Protein AF-A0A1W9RKX1-F1 (afdb_monomer_lite)

pLDDT: mean 84.79, std 14.12, range [43.88, 98.25]

Foldseek 3Di:
DVVVVVVVVVVVVVVVVVVVVVVPDDDDDLQAAFAQEQEAEDCPQDDPVVCVLCVCVNVLVNCQRRVDDLDDDSDPYYQYKYKYWYWHFPDDPPFTKIFIWIWIDSVPDDIDTDRGAMFTDGRPDRDDDDLVDAHSPNLVVLLVVLVRQLVVLCVVHPRRSVVSNVSSVSSLVCLVVPDVPGNPDSD

Structure (mmCIF, N/CA/C/O backbone):
data_AF-A0A1W9RKX1-F1
#
_entry.id   AF-A0A1W9RKX1-F1
#
loop_
_atom_site.group_PDB
_atom_site.id
_atom_site.type_symbol
_atom_site.label_atom_id
_atom_site.label_alt_id
_atom_site.label_comp_id
_atom_site.label_asym_id
_atom_site.label_entity_id
_atom_site.label_seq_id
_atom_site.pdbx_PDB_ins_code
_atom_site.Cartn_x
_atom_site.Cartn_y
_atom_site.Cartn_z
_atom_site.occupancy
_atom_site.B_iso_or_equiv
_atom_site.auth_seq_id
_atom_site.auth_comp_id
_atom_site.auth_asym_id
_atom_site.auth_atom_id
_atom_site.pdbx_PDB_model_num
ATOM 1 N N . MET A 1 1 ? 7.284 -12.492 -79.833 1.00 57.72 1 MET A N 1
ATOM 2 C CA . MET A 1 1 ? 8.210 -12.629 -78.678 1.00 57.72 1 MET A CA 1
ATOM 3 C C . MET A 1 1 ? 8.104 -11.496 -77.641 1.00 57.72 1 MET A C 1
ATOM 5 O O . MET A 1 1 ? 8.385 -11.765 -76.482 1.00 57.72 1 MET A O 1
ATOM 9 N N . GLN A 1 2 ? 7.651 -10.278 -77.987 1.00 57.97 2 GLN A N 1
ATOM 10 C CA . GLN A 1 2 ? 7.519 -9.142 -77.043 1.00 57.97 2 GLN A CA 1
ATOM 11 C C . GLN A 1 2 ? 6.520 -9.348 -75.884 1.00 57.97 2 GLN A C 1
ATOM 13 O O . GLN A 1 2 ? 6.760 -8.865 -74.783 1.00 57.97 2 GLN A O 1
ATOM 18 N N . ASN A 1 3 ? 5.440 -10.110 -76.085 1.00 59.84 3 ASN A N 1
ATOM 19 C CA . ASN A 1 3 ? 4.378 -10.248 -75.077 1.00 59.84 3 ASN A CA 1
ATOM 20 C C . ASN A 1 3 ? 4.830 -11.023 -73.814 1.00 59.84 3 ASN A C 1
ATOM 22 O O . ASN A 1 3 ? 4.420 -10.726 -72.697 1.00 59.84 3 ASN A O 1
ATOM 26 N N . ARG A 1 4 ? 5.756 -11.985 -73.962 1.00 58.16 4 ARG A N 1
ATOM 27 C CA . ARG A 1 4 ? 6.258 -12.809 -72.845 1.00 58.16 4 ARG A CA 1
ATOM 28 C C . ARG A 1 4 ? 7.203 -12.029 -71.921 1.00 58.16 4 ARG A C 1
ATOM 30 O O . ARG A 1 4 ? 7.226 -12.291 -70.725 1.00 58.16 4 ARG A O 1
ATOM 37 N N . SER A 1 5 ? 7.953 -11.053 -72.443 1.00 59.97 5 SER A N 1
ATOM 38 C CA . SER A 1 5 ? 8.871 -10.240 -71.631 1.00 59.97 5 SER A CA 1
ATOM 39 C C . SER A 1 5 ? 8.145 -9.162 -70.816 1.00 59.97 5 SER A C 1
ATOM 41 O O . SER A 1 5 ? 8.571 -8.865 -69.701 1.00 59.97 5 SER A O 1
ATOM 43 N N . GLN A 1 6 ? 7.027 -8.625 -71.319 1.00 60.62 6 GLN A N 1
ATOM 44 C CA . GLN A 1 6 ? 6.151 -7.714 -70.568 1.00 60.62 6 GLN A CA 1
ATOM 45 C C . GLN A 1 6 ? 5.414 -8.431 -69.428 1.00 60.62 6 GLN A C 1
ATOM 47 O O . GLN A 1 6 ? 5.405 -7.931 -68.304 1.00 60.62 6 GLN A O 1
ATOM 52 N N . LEU A 1 7 ? 4.892 -9.639 -69.672 1.00 60.72 7 LEU A N 1
ATOM 53 C CA . LEU A 1 7 ? 4.255 -10.463 -68.634 1.00 60.72 7 LEU A CA 1
ATOM 54 C C . LEU A 1 7 ? 5.218 -10.810 -67.486 1.00 60.72 7 LEU A C 1
ATOM 56 O O . LEU A 1 7 ? 4.851 -10.718 -66.316 1.00 60.72 7 LEU A O 1
ATOM 60 N N . LEU A 1 8 ? 6.477 -11.130 -67.807 1.00 62.47 8 LEU A N 1
ATOM 61 C CA . LEU A 1 8 ? 7.512 -11.397 -66.802 1.00 62.47 8 LEU A CA 1
ATOM 62 C C . LEU A 1 8 ? 7.891 -10.144 -65.996 1.00 62.47 8 LEU A C 1
ATOM 64 O O . LEU A 1 8 ? 8.162 -10.253 -64.804 1.00 62.47 8 LEU A O 1
ATOM 68 N N . LYS A 1 9 ? 7.887 -8.949 -66.605 1.00 62.38 9 LYS A N 1
ATOM 69 C CA . LYS A 1 9 ? 8.113 -7.687 -65.877 1.00 62.38 9 LYS A CA 1
ATOM 70 C C . LYS A 1 9 ? 6.969 -7.386 -64.904 1.00 62.38 9 LYS A C 1
ATOM 72 O O . LYS A 1 9 ? 7.242 -7.129 -63.737 1.00 62.38 9 LYS A O 1
ATOM 77 N N . ASN A 1 10 ? 5.714 -7.511 -65.339 1.00 70.62 10 ASN A N 1
ATOM 78 C CA . ASN A 1 10 ? 4.538 -7.281 -64.488 1.00 70.62 10 ASN A CA 1
ATOM 79 C C . ASN A 1 10 ? 4.460 -8.279 -63.324 1.00 70.62 10 ASN A C 1
ATOM 81 O O . ASN A 1 10 ? 4.156 -7.890 -62.201 1.00 70.62 10 ASN A O 1
ATOM 85 N N . SER A 1 11 ? 4.831 -9.541 -63.565 1.00 68.62 11 SER A N 1
ATOM 86 C CA . SER A 1 11 ? 4.942 -10.561 -62.516 1.00 68.62 11 SER A CA 1
ATOM 87 C C . SER A 1 11 ? 6.008 -10.214 -61.468 1.00 68.62 11 SER A C 1
ATOM 89 O O . SER A 1 11 ? 5.788 -10.461 -60.285 1.00 68.62 11 SER A O 1
ATOM 91 N N . ARG A 1 12 ? 7.124 -9.579 -61.860 1.00 72.62 12 ARG A N 1
ATOM 92 C CA . ARG A 1 12 ? 8.169 -9.133 -60.920 1.00 72.62 12 ARG A CA 1
ATOM 93 C C . ARG A 1 12 ? 7.704 -7.979 -60.036 1.00 72.62 12 ARG A C 1
ATOM 95 O O . ARG A 1 12 ? 7.974 -8.022 -58.843 1.00 72.62 12 ARG A O 1
ATOM 102 N N . TYR A 1 13 ? 6.991 -6.991 -60.584 1.00 76.25 13 TYR A N 1
ATOM 103 C CA . TYR A 1 13 ? 6.417 -5.900 -59.781 1.00 76.25 13 TYR A CA 1
ATOM 104 C C . TYR A 1 13 ? 5.322 -6.406 -58.840 1.00 76.25 13 TYR A C 1
ATOM 106 O O . TYR A 1 13 ? 5.278 -5.985 -57.690 1.00 76.25 13 TYR A O 1
ATOM 114 N N . PHE A 1 14 ? 4.506 -7.361 -59.299 1.00 78.50 14 PHE A N 1
ATOM 115 C CA . PHE A 1 14 ? 3.483 -8.006 -58.478 1.00 78.50 14 PHE A CA 1
ATOM 116 C C . PHE A 1 14 ? 4.094 -8.788 -57.307 1.00 78.50 14 PHE A C 1
ATOM 118 O O . PHE A 1 14 ? 3.659 -8.640 -56.168 1.00 78.50 14 PHE A O 1
ATOM 125 N N . LEU A 1 15 ? 5.158 -9.559 -57.559 1.00 78.06 15 LEU A N 1
ATOM 126 C CA . LEU A 1 15 ? 5.915 -10.250 -56.509 1.00 78.06 15 LEU A CA 1
ATOM 127 C C . LEU A 1 15 ? 6.562 -9.263 -55.526 1.00 78.06 15 LEU A C 1
ATOM 129 O O . LEU A 1 15 ? 6.554 -9.513 -54.324 1.00 78.06 15 LEU A O 1
ATOM 133 N N . PHE A 1 16 ? 7.066 -8.123 -56.011 1.00 79.75 16 PHE A N 1
ATOM 134 C CA . PHE A 1 16 ? 7.638 -7.076 -55.160 1.00 79.75 16 PHE A CA 1
ATOM 135 C C . PHE A 1 16 ? 6.583 -6.400 -54.276 1.00 79.75 16 PHE A C 1
ATOM 137 O O . PHE A 1 16 ? 6.830 -6.190 -53.092 1.00 79.75 16 PHE A O 1
ATOM 144 N N . SER A 1 17 ? 5.392 -6.108 -54.814 1.00 79.94 17 SER A N 1
ATOM 145 C CA . SER A 1 17 ? 4.280 -5.575 -54.017 1.00 79.94 17 SER A CA 1
ATOM 146 C C . SER A 1 17 ? 3.774 -6.583 -52.987 1.00 79.94 17 SER A C 1
ATOM 148 O O . SER A 1 17 ? 3.458 -6.196 -51.867 1.00 79.94 17 SER A O 1
ATOM 150 N N . LEU A 1 18 ? 3.758 -7.877 -53.332 1.00 80.88 18 LEU A N 1
ATOM 151 C CA . LEU A 1 18 ? 3.354 -8.941 -52.413 1.00 80.88 18 LEU A CA 1
ATOM 152 C C . LEU A 1 18 ? 4.353 -9.080 -51.252 1.00 80.88 18 LEU A C 1
ATOM 154 O O . LEU A 1 18 ? 3.950 -9.234 -50.104 1.00 80.88 18 LEU A O 1
ATOM 158 N N . LEU A 1 19 ? 5.653 -8.957 -51.545 1.00 80.56 19 LEU A N 1
ATOM 159 C CA . LEU A 1 19 ? 6.726 -8.969 -50.548 1.00 80.56 19 LEU A CA 1
ATOM 160 C C . LEU A 1 19 ? 6.674 -7.734 -49.632 1.00 80.56 19 LEU A C 1
ATOM 162 O O . LEU A 1 19 ? 6.845 -7.857 -48.423 1.00 80.56 19 LEU A O 1
ATOM 166 N N . PHE A 1 20 ? 6.399 -6.553 -50.194 1.00 78.62 20 PHE A N 1
ATOM 167 C CA . PHE A 1 20 ? 6.269 -5.307 -49.433 1.00 78.62 20 PHE A CA 1
ATOM 168 C C . PHE A 1 20 ? 5.062 -5.334 -48.482 1.00 78.62 20 PHE A C 1
ATOM 170 O O . PHE A 1 20 ? 5.159 -4.891 -47.342 1.00 78.62 20 PHE A O 1
ATOM 177 N N . MET A 1 21 ? 3.947 -5.925 -48.919 1.00 76.44 21 MET A N 1
ATOM 178 C CA . MET A 1 21 ? 2.751 -6.096 -48.092 1.00 76.44 21 MET A CA 1
ATOM 179 C C . MET A 1 21 ? 2.951 -7.141 -46.980 1.00 76.44 21 MET A C 1
ATOM 181 O O . MET A 1 21 ? 2.400 -6.984 -45.896 1.00 76.44 21 MET A O 1
ATOM 185 N N . LEU A 1 22 ? 3.786 -8.164 -47.210 1.00 72.19 22 LEU A N 1
ATOM 186 C CA . LEU A 1 22 ? 4.151 -9.168 -46.201 1.00 72.19 22 LEU A CA 1
ATOM 187 C C . LEU A 1 22 ? 5.057 -8.598 -45.089 1.00 72.19 22 LEU A C 1
ATOM 189 O O . LEU A 1 22 ? 5.039 -9.102 -43.969 1.00 72.19 22 LEU A O 1
ATOM 193 N N . LEU A 1 23 ? 5.834 -7.552 -45.392 1.00 71.00 23 LEU A N 1
ATOM 194 C CA . LEU A 1 23 ? 6.730 -6.872 -44.446 1.00 71.00 23 LEU A CA 1
ATOM 195 C C . LEU A 1 23 ? 6.013 -5.840 -43.559 1.00 71.00 23 LEU A C 1
ATOM 197 O O . LEU A 1 23 ? 6.548 -5.459 -42.522 1.00 71.00 23 LEU A O 1
ATOM 201 N N . MET A 1 24 ? 4.801 -5.411 -43.924 1.00 69.62 24 MET A N 1
ATOM 202 C CA . MET A 1 24 ? 3.963 -4.521 -43.113 1.00 69.62 24 MET A CA 1
ATOM 203 C C . MET A 1 24 ? 3.007 -5.316 -42.217 1.00 69.62 24 MET A C 1
ATOM 205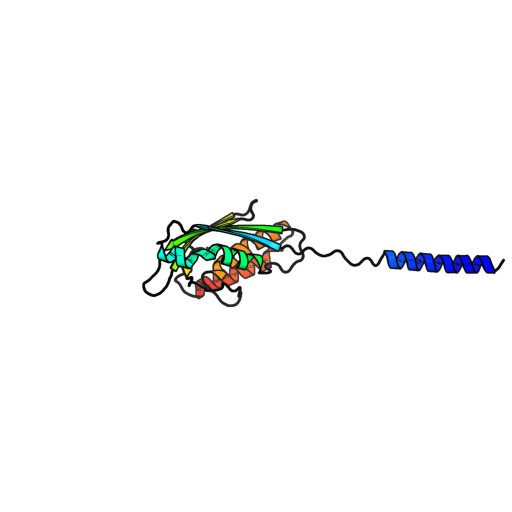 O O . MET A 1 24 ? 1.788 -5.183 -42.319 1.00 69.62 24 MET A O 1
ATOM 209 N N . GLN A 1 25 ? 3.538 -6.167 -41.337 1.00 68.06 25 GLN A N 1
ATOM 210 C CA . GLN A 1 25 ? 2.695 -6.731 -40.281 1.00 68.06 25 GLN A CA 1
ATOM 211 C C . GLN A 1 25 ? 2.468 -5.676 -39.186 1.00 68.06 25 GLN A C 1
ATOM 213 O O . GLN A 1 25 ? 3.433 -5.034 -38.766 1.00 68.06 25 GLN A O 1
ATOM 218 N N . PRO A 1 26 ? 1.222 -5.466 -38.716 1.00 64.94 26 PRO A N 1
ATOM 219 C CA . PRO A 1 26 ? 0.968 -4.607 -37.568 1.00 64.94 26 PRO A CA 1
ATOM 220 C C . PRO A 1 26 ? 1.709 -5.173 -36.352 1.00 64.94 26 PRO A C 1
ATOM 222 O O . PRO A 1 26 ? 1.600 -6.362 -36.052 1.00 64.94 26 PRO A O 1
ATOM 225 N N . GLY A 1 27 ? 2.492 -4.311 -35.700 1.00 59.06 27 GLY A N 1
ATOM 226 C CA . GLY A 1 27 ? 3.298 -4.649 -34.532 1.00 59.06 27 GLY A CA 1
ATOM 227 C C . GLY A 1 27 ? 2.476 -5.368 -33.465 1.00 59.06 27 GLY A C 1
ATOM 228 O O . GLY A 1 27 ? 1.304 -5.067 -33.234 1.00 59.06 27 GLY A O 1
ATOM 229 N N . THR A 1 28 ? 3.106 -6.365 -32.857 1.00 51.03 28 THR A N 1
ATOM 230 C CA . THR A 1 28 ? 2.580 -7.175 -31.760 1.00 51.03 28 THR A CA 1
ATOM 231 C C . THR A 1 28 ? 1.949 -6.306 -30.678 1.00 51.03 28 THR A C 1
ATOM 233 O O . THR A 1 28 ? 2.517 -5.287 -30.294 1.00 51.03 28 THR A O 1
ATOM 236 N N . ARG A 1 29 ? 0.785 -6.730 -30.169 1.00 45.88 29 ARG A N 1
ATOM 237 C CA . ARG A 1 29 ? 0.154 -6.120 -28.994 1.00 45.88 29 ARG A CA 1
ATOM 238 C C . ARG A 1 29 ? 1.138 -6.199 -27.833 1.00 45.88 29 ARG A C 1
ATOM 240 O O . ARG A 1 29 ? 1.475 -7.295 -27.391 1.00 45.88 29 ARG A O 1
ATOM 247 N N . LEU A 1 30 ? 1.609 -5.042 -27.401 1.00 43.88 30 LEU A N 1
ATOM 248 C CA . LEU A 1 30 ? 2.452 -4.882 -26.235 1.00 43.88 30 LEU A CA 1
ATOM 249 C C . LEU A 1 30 ? 1.583 -5.225 -25.022 1.00 43.88 30 LEU A C 1
ATOM 251 O O . LEU A 1 30 ? 0.571 -4.579 -24.756 1.00 43.88 30 LEU A O 1
ATOM 255 N N . VAL A 1 31 ? 1.893 -6.342 -24.370 1.00 47.94 31 VAL A N 1
ATOM 256 C CA . VAL A 1 31 ? 1.299 -6.667 -23.075 1.00 47.94 31 VAL A CA 1
ATOM 257 C C . VAL A 1 31 ? 2.030 -5.775 -22.088 1.00 47.94 31 VAL A C 1
ATOM 259 O O . VAL A 1 31 ? 3.220 -5.979 -21.879 1.00 47.94 31 VAL A O 1
ATOM 262 N N . ALA A 1 32 ? 1.354 -4.753 -21.567 1.00 50.94 32 ALA A N 1
ATOM 263 C CA . ALA A 1 32 ? 1.887 -3.946 -20.479 1.00 50.94 32 ALA A CA 1
ATOM 264 C C . ALA A 1 32 ? 2.017 -4.808 -19.215 1.00 50.94 32 ALA A C 1
ATOM 266 O O . ALA A 1 32 ? 1.167 -5.669 -18.972 1.00 50.94 32 ALA A O 1
ATOM 267 N N . GLN A 1 33 ? 3.061 -4.574 -18.418 1.00 60.72 33 GLN A N 1
ATOM 268 C CA . GLN A 1 33 ? 3.245 -5.264 -17.147 1.00 60.72 33 GLN A CA 1
ATOM 269 C C . GLN A 1 33 ? 2.210 -4.741 -16.162 1.00 60.72 33 GLN A C 1
ATOM 271 O O . GLN A 1 33 ? 2.264 -3.591 -15.730 1.00 60.72 33 GLN A O 1
ATOM 276 N N . VAL A 1 34 ? 1.239 -5.587 -15.840 1.00 75.25 34 VAL A N 1
ATOM 277 C CA . VAL A 1 34 ? 0.170 -5.244 -14.906 1.00 75.25 34 VAL A CA 1
ATOM 278 C C . VAL A 1 34 ? 0.604 -5.706 -13.522 1.00 75.25 34 VAL A C 1
ATOM 280 O O . VAL A 1 34 ? 0.903 -6.887 -13.320 1.00 75.25 34 VAL A O 1
ATOM 283 N N . VAL A 1 35 ? 0.661 -4.770 -12.572 1.00 88.19 35 VAL A N 1
ATOM 284 C CA . VAL A 1 35 ? 0.743 -5.119 -11.151 1.00 88.19 35 VAL A CA 1
ATOM 285 C C . VAL A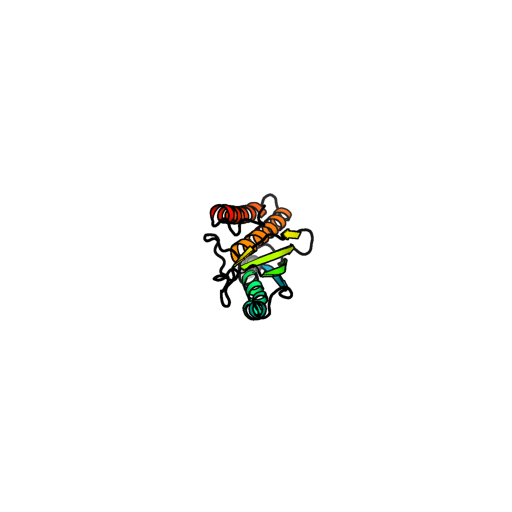 1 35 ? -0.519 -5.889 -10.813 1.00 88.19 35 VAL A C 1
ATOM 287 O O . VAL A 1 35 ? -1.626 -5.386 -11.000 1.00 88.19 35 VAL A O 1
ATOM 290 N N . ARG A 1 36 ? -0.343 -7.115 -10.332 1.00 92.44 36 ARG A N 1
ATOM 291 C CA . ARG A 1 36 ? -1.448 -7.977 -9.939 1.00 92.44 36 ARG A CA 1
ATOM 292 C C . ARG A 1 36 ? -1.404 -8.172 -8.440 1.00 92.44 36 ARG A C 1
ATOM 294 O O . ARG A 1 36 ? -0.632 -8.987 -7.933 1.00 92.44 36 ARG A O 1
ATOM 301 N N . ALA A 1 37 ? -2.217 -7.389 -7.747 1.00 95.88 37 ALA A N 1
ATOM 302 C CA . ALA A 1 37 ? -2.255 -7.390 -6.301 1.00 95.88 37 ALA A CA 1
ATOM 303 C C . ALA A 1 37 ? -3.241 -8.428 -5.753 1.00 95.88 37 ALA A C 1
ATOM 305 O O . ALA A 1 37 ? -4.374 -8.517 -6.229 1.00 95.88 37 ALA A O 1
ATOM 306 N N . ASP A 1 38 ? -2.810 -9.159 -4.727 1.00 97.62 38 ASP A N 1
ATOM 307 C CA . ASP A 1 38 ? -3.655 -9.948 -3.829 1.00 97.62 38 ASP A CA 1
ATOM 308 C C . ASP A 1 38 ? -3.537 -9.364 -2.418 1.00 97.62 38 ASP A C 1
ATOM 310 O O . ASP A 1 38 ? -2.502 -9.499 -1.756 1.00 97.62 38 ASP A O 1
ATOM 314 N N . VAL A 1 39 ? -4.583 -8.664 -1.976 1.00 98.06 39 VAL A N 1
ATOM 315 C CA . VAL A 1 39 ? -4.636 -8.058 -0.641 1.00 98.06 39 VAL A CA 1
ATOM 316 C C . VAL A 1 39 ? -5.458 -8.931 0.293 1.00 98.06 39 VAL A C 1
ATOM 318 O O . VAL A 1 39 ? -6.623 -9.227 0.018 1.00 98.06 39 VAL A O 1
ATOM 321 N N . GLN A 1 40 ? -4.872 -9.271 1.437 1.00 98.25 40 GLN A N 1
ATOM 322 C CA . GLN A 1 40 ? -5.497 -10.037 2.508 1.00 98.25 40 GLN A CA 1
ATOM 323 C C . GLN A 1 40 ? -5.508 -9.206 3.789 1.00 98.25 40 GLN A C 1
ATOM 325 O O . GLN A 1 40 ? -4.456 -8.785 4.276 1.00 98.25 40 GLN A O 1
ATOM 330 N N . VAL A 1 41 ? -6.697 -8.974 4.348 1.00 97.69 41 VAL A N 1
ATOM 331 C CA . VAL A 1 41 ? -6.865 -8.149 5.549 1.00 97.69 41 VAL A CA 1
ATOM 332 C C . VAL A 1 41 ? -7.421 -8.988 6.691 1.00 97.69 41 VAL A C 1
ATOM 334 O O . VAL A 1 41 ? -8.497 -9.572 6.597 1.00 97.69 41 VAL A O 1
ATOM 337 N N . GLN A 1 42 ? -6.694 -9.012 7.802 1.00 97.56 42 GLN A N 1
ATOM 338 C CA . GLN A 1 42 ? -7.075 -9.693 9.032 1.00 97.56 42 GLN A CA 1
ATOM 339 C C . GLN A 1 42 ? -7.649 -8.682 10.026 1.00 97.56 42 GLN A C 1
ATOM 341 O O . GLN A 1 42 ? -6.942 -7.810 10.540 1.00 97.56 42 GLN A O 1
ATOM 346 N N . LEU A 1 43 ? -8.946 -8.827 10.300 1.00 96.62 43 LEU A N 1
ATOM 347 C CA . LEU A 1 43 ? -9.719 -7.940 11.175 1.00 96.62 43 LEU A CA 1
ATOM 348 C C . LEU A 1 43 ? -10.017 -8.561 12.550 1.00 96.62 43 LEU A C 1
ATOM 350 O O . LEU A 1 43 ? -10.714 -7.948 13.353 1.00 96.62 43 LEU A O 1
ATOM 354 N N . ASP A 1 44 ? -9.516 -9.765 12.837 1.00 94.56 44 ASP A N 1
ATOM 355 C CA . ASP A 1 44 ? -9.893 -10.551 14.026 1.00 94.56 44 ASP A CA 1
ATOM 356 C C . ASP A 1 44 ? -9.554 -9.870 15.358 1.00 94.56 44 ASP A C 1
ATOM 358 O O . ASP A 1 44 ? -10.208 -10.120 16.368 1.00 94.56 44 ASP A O 1
ATOM 362 N N . ALA A 1 45 ? -8.550 -8.991 15.365 1.00 93.31 45 ALA A N 1
ATOM 363 C CA . ALA A 1 45 ? -8.150 -8.230 16.544 1.00 93.31 45 ALA A CA 1
ATOM 364 C C . ALA A 1 45 ? -9.002 -6.965 16.785 1.00 93.31 45 ALA A C 1
ATOM 366 O O . ALA A 1 45 ? -8.757 -6.247 17.755 1.00 93.31 45 ALA A O 1
ATOM 367 N N . LEU A 1 46 ? -9.977 -6.669 15.917 1.00 96.38 46 LEU A N 1
ATOM 368 C CA . LEU A 1 46 ? -10.828 -5.486 16.025 1.00 96.38 46 LEU A CA 1
ATOM 369 C C . LEU A 1 46 ? -12.154 -5.781 16.754 1.00 96.38 46 LEU A C 1
ATOM 371 O O . LEU A 1 46 ? -12.715 -6.868 16.594 1.00 96.38 46 LEU A O 1
ATOM 375 N N . PRO A 1 47 ? -12.722 -4.797 17.480 1.00 96.00 47 PRO A N 1
ATOM 376 C CA . PRO A 1 47 ? -14.087 -4.881 17.999 1.00 96.00 47 PRO A CA 1
ATOM 377 C C . PRO A 1 47 ? -15.130 -5.066 16.886 1.00 96.00 47 PRO A C 1
ATOM 379 O O . PRO A 1 47 ? -14.953 -4.562 15.776 1.00 96.00 47 PRO A O 1
ATOM 382 N N . ASP A 1 48 ? -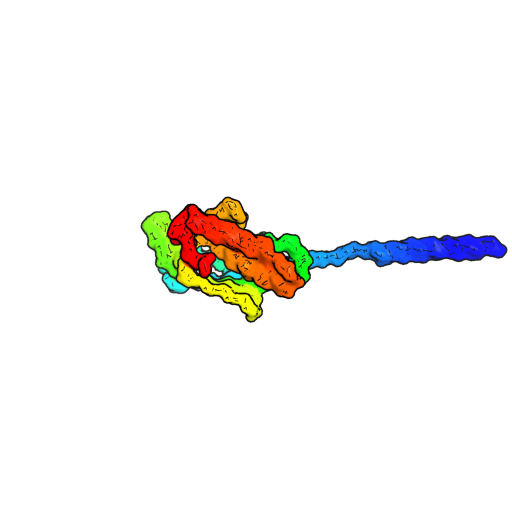16.258 -5.712 17.198 1.00 96.12 48 ASP A N 1
ATOM 383 C CA . ASP A 1 48 ? -17.341 -6.025 16.243 1.00 96.12 48 ASP A CA 1
ATOM 384 C C . ASP A 1 48 ? -17.811 -4.812 15.433 1.00 96.12 48 ASP A C 1
ATOM 386 O O . ASP A 1 48 ? -17.920 -4.891 14.211 1.00 96.12 48 ASP A O 1
ATOM 390 N N . GLU A 1 49 ? -17.998 -3.669 16.098 1.00 94.69 49 GLU A N 1
ATOM 391 C CA . GLU A 1 49 ? -18.395 -2.412 15.451 1.00 94.69 49 GLU A CA 1
ATOM 392 C C . GLU A 1 49 ? -17.403 -1.990 14.350 1.00 94.69 49 GLU A C 1
ATOM 394 O O . GLU A 1 49 ? -17.803 -1.585 13.257 1.00 94.69 49 GLU A O 1
ATOM 399 N N . LYS A 1 50 ? -16.093 -2.104 14.611 1.00 94.94 50 LYS A N 1
ATOM 400 C CA . LYS A 1 50 ? -15.048 -1.748 13.640 1.00 94.94 50 LYS A CA 1
ATOM 401 C C . LYS A 1 50 ? -14.982 -2.766 12.502 1.00 94.94 50 LYS A C 1
ATOM 403 O O . LYS A 1 50 ? -14.827 -2.376 11.347 1.00 94.94 50 LYS A O 1
ATOM 408 N N . ARG A 1 51 ? -15.154 -4.059 12.803 1.00 95.56 51 ARG A N 1
ATOM 409 C CA . ARG A 1 51 ? -15.212 -5.118 11.779 1.00 95.56 51 ARG A CA 1
ATOM 410 C C . ARG A 1 51 ? -16.365 -4.887 10.805 1.00 95.56 51 ARG A C 1
ATOM 412 O O . ARG A 1 51 ? -16.165 -4.991 9.600 1.00 95.56 51 ARG A O 1
ATOM 419 N N . GLU A 1 52 ? -17.535 -4.489 11.301 1.00 94.12 52 GLU A N 1
ATOM 420 C CA . GLU A 1 52 ? -18.686 -4.154 10.455 1.00 94.12 52 GLU A CA 1
ATOM 421 C C . GLU A 1 52 ? -18.410 -2.940 9.550 1.00 94.12 52 GLU A C 1
ATOM 423 O O . GLU A 1 52 ? -18.814 -2.906 8.382 1.00 94.12 52 GLU A O 1
ATOM 428 N N . LYS A 1 53 ? -17.685 -1.934 10.054 1.00 93.62 53 LYS A N 1
ATOM 429 C CA . LYS A 1 53 ? -17.254 -0.781 9.246 1.00 93.62 53 LYS A CA 1
ATOM 430 C C . LYS A 1 53 ? -16.277 -1.173 8.132 1.00 93.62 53 LYS A C 1
ATOM 432 O O . LYS A 1 53 ? -16.344 -0.589 7.054 1.00 93.62 53 LYS A O 1
ATOM 437 N N . LEU A 1 54 ? -15.430 -2.174 8.372 1.00 95.12 54 LEU A N 1
ATOM 438 C CA . LEU A 1 54 ? -14.362 -2.625 7.471 1.00 95.12 54 LEU A CA 1
ATOM 439 C C . LEU A 1 54 ? -14.713 -3.873 6.642 1.00 95.12 54 LEU A C 1
ATOM 441 O O . LEU A 1 54 ? -13.856 -4.389 5.932 1.00 95.12 54 LEU A O 1
ATOM 445 N N . GLN A 1 55 ? -15.958 -4.353 6.673 1.00 91.81 55 GLN A N 1
ATOM 446 C CA . GLN A 1 55 ? -16.349 -5.625 6.043 1.00 91.81 55 GLN A CA 1
ATOM 447 C C . GLN A 1 55 ? -16.003 -5.743 4.542 1.00 91.81 55 GLN A C 1
ATOM 449 O O . GLN A 1 55 ? -15.735 -6.838 4.060 1.00 91.81 55 GLN A O 1
ATOM 454 N N . ASN A 1 56 ? -15.973 -4.621 3.811 1.00 94.75 56 ASN A N 1
ATOM 455 C CA . ASN A 1 56 ? -15.639 -4.576 2.380 1.00 94.75 56 ASN A CA 1
ATOM 456 C C . ASN A 1 56 ? -14.216 -4.065 2.112 1.00 94.75 56 ASN A C 1
ATOM 458 O O . ASN A 1 56 ? -13.819 -3.930 0.957 1.00 94.75 56 ASN A O 1
ATOM 462 N N . PHE A 1 57 ? -13.453 -3.753 3.158 1.00 96.06 57 PHE A N 1
ATOM 463 C CA . PHE A 1 57 ? -12.180 -3.051 3.042 1.00 96.06 57 PHE A CA 1
ATOM 464 C C . PHE A 1 57 ? -11.160 -3.835 2.212 1.00 96.06 57 PHE A C 1
ATOM 466 O O . PHE A 1 57 ? -10.517 -3.265 1.339 1.00 96.06 57 PHE A O 1
ATOM 473 N N . GLN A 1 58 ? -11.085 -5.158 2.387 1.00 97.06 58 GLN A N 1
ATOM 474 C CA . GLN A 1 58 ? -10.210 -6.001 1.569 1.00 97.06 58 GLN A CA 1
ATOM 475 C C . GLN A 1 58 ? -10.524 -5.892 0.069 1.00 97.06 58 GLN A C 1
ATOM 477 O O . GLN A 1 58 ? -9.603 -5.792 -0.741 1.00 97.06 58 GLN A O 1
ATOM 482 N N . GLN A 1 59 ? -11.805 -5.904 -0.313 1.00 96.56 59 GLN A N 1
ATOM 483 C CA . GLN A 1 59 ? -12.195 -5.765 -1.718 1.00 96.56 59 GLN A CA 1
ATOM 484 C C . GLN A 1 59 ? -11.836 -4.373 -2.243 1.00 96.56 59 GLN A C 1
ATOM 486 O O . GLN A 1 59 ? -11.253 -4.266 -3.314 1.00 96.56 59 GLN A O 1
ATOM 491 N N . ILE A 1 60 ? -12.106 -3.329 -1.453 1.00 96.50 60 ILE A N 1
ATOM 492 C CA . ILE A 1 60 ? -11.760 -1.942 -1.786 1.00 96.50 60 ILE A CA 1
ATOM 493 C C . ILE A 1 60 ? -10.257 -1.802 -2.061 1.00 96.50 60 ILE A C 1
ATOM 495 O O . ILE A 1 60 ? -9.878 -1.170 -3.043 1.00 96.50 60 ILE A O 1
ATOM 499 N N . LEU A 1 61 ? -9.399 -2.415 -1.239 1.00 96.75 61 LEU A N 1
ATOM 500 C CA . LEU A 1 61 ? -7.953 -2.381 -1.461 1.00 96.75 61 LEU A CA 1
ATOM 501 C C . LEU A 1 61 ? -7.532 -3.189 -2.693 1.00 96.75 61 LEU A C 1
ATOM 503 O O . LEU A 1 61 ? -6.710 -2.715 -3.473 1.00 96.75 61 LEU A O 1
ATOM 507 N N . ASN A 1 62 ? -8.106 -4.376 -2.914 1.00 97.06 62 ASN A N 1
ATOM 508 C CA . ASN A 1 62 ? -7.842 -5.139 -4.138 1.00 97.06 62 ASN A CA 1
ATOM 509 C C . ASN A 1 62 ? -8.221 -4.333 -5.391 1.00 97.06 62 ASN A C 1
ATOM 511 O O . ASN A 1 62 ? -7.452 -4.305 -6.352 1.00 97.06 62 ASN A O 1
ATOM 515 N N . ASP A 1 63 ? -9.360 -3.643 -5.370 1.00 95.25 63 ASP A N 1
ATOM 516 C CA . ASP A 1 63 ? -9.802 -2.783 -6.466 1.00 95.25 63 ASP A CA 1
ATOM 517 C C . ASP A 1 63 ? -8.887 -1.563 -6.630 1.00 95.25 63 ASP A C 1
ATOM 519 O O . ASP A 1 63 ? -8.562 -1.197 -7.758 1.00 95.25 63 ASP A O 1
ATOM 523 N N . TYR A 1 64 ? -8.437 -0.954 -5.530 1.00 95.69 64 TYR A N 1
ATOM 524 C CA . TYR A 1 64 ? -7.497 0.169 -5.548 1.00 95.69 64 TYR A CA 1
ATOM 525 C C . TYR A 1 64 ? -6.214 -0.178 -6.313 1.00 95.69 64 TYR A C 1
ATOM 527 O O . TYR A 1 64 ? -5.845 0.519 -7.258 1.00 95.69 64 TYR A O 1
ATOM 535 N N . PHE A 1 65 ? -5.568 -1.291 -5.955 1.00 94.94 65 PHE A N 1
ATOM 536 C CA . PHE A 1 65 ? -4.318 -1.697 -6.593 1.00 94.94 65 PHE A CA 1
ATOM 537 C C . PHE A 1 65 ? -4.504 -2.135 -8.041 1.00 94.94 65 PHE A C 1
ATOM 539 O O . PHE A 1 65 ? -3.736 -1.713 -8.904 1.00 94.94 65 PHE A O 1
ATOM 546 N N . ASN A 1 66 ? -5.497 -2.987 -8.308 1.00 93.50 66 ASN A N 1
ATOM 547 C CA . ASN A 1 66 ? -5.637 -3.640 -9.609 1.00 93.50 66 ASN A CA 1
ATOM 548 C C . ASN A 1 66 ? -6.285 -2.740 -10.678 1.00 93.50 66 ASN A C 1
ATOM 550 O O . ASN A 1 66 ? -6.173 -3.042 -11.865 1.00 93.50 66 ASN A O 1
ATOM 554 N N . ASN A 1 67 ? -6.940 -1.638 -10.290 1.00 92.31 67 ASN A N 1
ATOM 555 C CA . ASN A 1 67 ? -7.491 -0.659 -11.236 1.00 92.31 67 ASN A CA 1
ATOM 556 C C . ASN A 1 67 ? -6.541 0.512 -11.526 1.00 92.31 67 ASN A C 1
ATOM 558 O O . ASN A 1 67 ? -6.826 1.317 -12.416 1.00 92.31 67 ASN A O 1
ATOM 562 N N . PHE A 1 68 ? -5.430 0.628 -10.796 1.00 90.75 68 PHE A N 1
ATOM 563 C CA . PHE A 1 68 ? -4.444 1.677 -11.017 1.00 90.75 68 PHE A CA 1
ATOM 564 C C . PHE A 1 68 ? -3.296 1.198 -11.914 1.00 90.75 68 PHE A C 1
ATOM 566 O O . PHE A 1 68 ? -2.790 0.084 -11.784 1.00 90.75 68 PHE A O 1
ATOM 573 N N . GLN A 1 69 ? -2.857 2.063 -12.830 1.00 89.19 69 GLN A N 1
ATOM 574 C CA . GLN A 1 69 ? -1.710 1.787 -13.689 1.00 89.19 69 GLN A CA 1
ATOM 575 C C . GLN A 1 69 ? -0.419 2.270 -13.017 1.00 89.19 69 GLN A C 1
ATOM 577 O O . GLN A 1 69 ? -0.046 3.437 -13.119 1.00 89.19 69 GLN A O 1
ATOM 582 N N . TRP A 1 70 ? 0.275 1.347 -12.357 1.00 90.69 70 TRP A N 1
ATOM 583 C CA . TRP A 1 70 ? 1.484 1.640 -11.582 1.00 90.69 70 TRP A CA 1
ATOM 584 C C . TRP A 1 70 ? 2.733 1.913 -12.421 1.00 90.69 70 TRP A C 1
ATOM 586 O O . TRP A 1 70 ? 3.604 2.671 -11.998 1.00 90.69 70 TRP A O 1
ATOM 596 N N . THR A 1 71 ? 2.833 1.299 -13.598 1.00 86.19 71 THR A N 1
ATOM 597 C CA . THR A 1 71 ? 4.010 1.347 -14.470 1.00 86.19 71 THR A CA 1
ATOM 598 C C . THR A 1 71 ? 3.664 2.013 -15.803 1.00 86.19 71 THR A C 1
ATOM 600 O O . THR A 1 71 ? 2.573 1.843 -16.357 1.00 86.19 71 THR A O 1
ATOM 603 N N . LYS A 1 72 ? 4.595 2.821 -16.322 1.00 72.94 72 LYS A N 1
ATOM 604 C CA . LYS A 1 72 ? 4.442 3.486 -17.631 1.00 72.94 72 LYS A CA 1
ATOM 605 C C . LYS A 1 72 ? 4.937 2.625 -18.787 1.00 72.94 72 LYS A C 1
ATOM 607 O O . LYS A 1 72 ? 4.446 2.779 -19.902 1.00 72.94 72 LYS A O 1
ATOM 612 N N . ASP A 1 73 ? 5.911 1.761 -18.517 1.00 63.75 73 ASP A N 1
ATOM 613 C CA . ASP A 1 73 ? 6.605 1.004 -19.548 1.00 63.75 73 ASP A CA 1
ATOM 614 C C . ASP A 1 73 ? 5.863 -0.291 -19.880 1.00 63.75 73 ASP A C 1
ATOM 616 O O . ASP A 1 73 ? 5.433 -1.045 -19.005 1.00 63.75 73 ASP A O 1
ATOM 620 N N . GLU A 1 74 ? 5.745 -0.563 -21.177 1.00 54.66 74 GLU A N 1
ATOM 621 C CA . GLU A 1 74 ? 5.227 -1.816 -21.717 1.00 54.66 74 GLU A CA 1
ATOM 622 C C . GLU A 1 74 ? 6.271 -2.925 -21.561 1.00 54.66 74 GLU A C 1
ATOM 624 O O . GLU A 1 74 ? 6.906 -3.382 -22.512 1.00 54.66 74 GLU A O 1
ATOM 629 N N . PHE A 1 75 ? 6.493 -3.336 -20.324 1.00 57.56 75 PHE A N 1
ATOM 630 C CA . PHE A 1 75 ? 7.289 -4.510 -20.033 1.00 57.56 75 PHE A CA 1
ATOM 631 C C . PHE A 1 75 ? 6.443 -5.778 -20.204 1.00 57.56 75 PHE A C 1
ATOM 633 O O . PHE A 1 75 ? 5.265 -5.799 -19.869 1.00 57.56 75 PHE A O 1
ATOM 640 N N . VAL A 1 76 ? 7.046 -6.864 -20.689 1.00 57.25 76 VAL A N 1
ATOM 641 C CA . VAL A 1 76 ? 6.347 -8.144 -20.883 1.00 57.25 76 VAL A CA 1
ATOM 642 C C . VAL A 1 76 ? 6.336 -8.923 -19.562 1.00 57.25 76 VAL A C 1
ATOM 644 O O . VAL A 1 76 ? 7.395 -9.320 -19.081 1.00 57.25 76 VAL A O 1
ATOM 647 N N . GLY A 1 77 ? 5.163 -9.153 -18.962 1.00 73.50 77 GLY A N 1
ATOM 648 C CA . GLY A 1 77 ? 5.010 -9.982 -17.752 1.00 73.50 77 GLY A CA 1
ATOM 649 C C . GLY A 1 77 ? 3.863 -9.558 -16.827 1.00 73.50 77 GLY A C 1
ATOM 650 O O . GLY A 1 77 ? 3.152 -8.603 -17.114 1.00 73.50 77 GLY A O 1
ATOM 651 N N . GLU A 1 78 ? 3.692 -10.261 -15.710 1.00 83.25 78 GLU A N 1
ATOM 652 C CA . GLU A 1 78 ? 2.872 -9.823 -14.569 1.00 83.25 78 GLU A CA 1
ATOM 653 C C . GLU A 1 78 ? 3.808 -9.617 -13.372 1.00 83.25 78 GLU A C 1
ATOM 655 O O . GLU A 1 78 ? 4.693 -10.446 -13.151 1.00 83.25 78 GLU A O 1
ATOM 660 N N . LEU A 1 79 ? 3.609 -8.539 -12.604 1.00 88.75 79 LEU A N 1
ATOM 661 C CA . LEU A 1 79 ? 4.279 -8.348 -11.316 1.00 88.75 79 LEU A CA 1
ATOM 662 C C . LEU A 1 79 ? 3.301 -8.749 -10.204 1.00 88.75 79 LEU A C 1
ATOM 664 O O . LEU A 1 79 ? 2.399 -7.963 -9.892 1.00 88.75 79 LEU A O 1
ATOM 668 N N . PRO A 1 80 ? 3.415 -9.961 -9.630 1.00 92.75 80 PRO A N 1
ATOM 669 C CA . PRO A 1 80 ? 2.586 -10.341 -8.496 1.00 92.75 80 PRO A CA 1
ATOM 670 C C . PRO A 1 80 ? 2.941 -9.474 -7.287 1.00 92.75 80 PRO A C 1
ATOM 672 O O . PRO A 1 80 ? 4.113 -9.278 -6.982 1.00 92.75 80 PRO A O 1
ATOM 675 N N . LEU A 1 81 ? 1.927 -8.979 -6.582 1.00 96.12 81 LEU A N 1
ATOM 676 C CA . LEU A 1 81 ? 2.087 -8.187 -5.367 1.00 96.12 81 LEU A CA 1
ATOM 677 C C . LEU A 1 81 ? 1.168 -8.755 -4.286 1.00 96.12 81 LEU A C 1
ATOM 679 O O . LEU A 1 81 ? -0.046 -8.618 -4.353 1.00 96.12 81 LEU A O 1
ATOM 683 N N . THR A 1 82 ? 1.722 -9.430 -3.287 1.00 98.06 82 THR A N 1
ATOM 684 C CA . THR A 1 82 ? 0.936 -9.945 -2.158 1.00 98.06 82 THR A CA 1
ATOM 685 C C . THR A 1 82 ? 1.075 -9.014 -0.971 1.00 98.06 82 THR A C 1
ATOM 687 O O . THR A 1 82 ? 2.191 -8.706 -0.551 1.00 98.06 82 THR A O 1
ATOM 690 N N . ILE A 1 83 ? -0.063 -8.571 -0.436 1.00 98.25 83 ILE A N 1
ATOM 691 C CA . ILE A 1 83 ? -0.132 -7.631 0.680 1.00 98.25 83 ILE A CA 1
ATOM 692 C C . ILE A 1 83 ? -0.963 -8.258 1.789 1.00 98.25 83 ILE A C 1
ATOM 694 O O . ILE A 1 83 ? -2.154 -8.509 1.627 1.00 98.25 83 ILE A O 1
ATOM 698 N N . GLN A 1 84 ? -0.341 -8.485 2.939 1.00 98.19 84 GLN A N 1
ATOM 699 C CA . GLN A 1 84 ? -1.017 -8.972 4.136 1.00 98.19 84 GLN A CA 1
ATOM 700 C C . GLN A 1 84 ? -1.062 -7.858 5.171 1.00 98.19 84 GLN A C 1
ATOM 702 O O . GLN A 1 84 ? -0.028 -7.285 5.512 1.00 98.19 84 GLN A O 1
ATOM 707 N N . ILE A 1 85 ? -2.258 -7.566 5.676 1.00 97.81 85 ILE A N 1
ATOM 708 C CA . ILE A 1 85 ? -2.494 -6.494 6.642 1.00 97.81 85 ILE A CA 1
ATOM 709 C C . ILE A 1 85 ? -3.189 -7.081 7.862 1.00 97.81 85 ILE A C 1
ATOM 711 O O . ILE A 1 85 ? -4.313 -7.567 7.771 1.00 97.81 85 ILE A O 1
ATOM 715 N N . LEU A 1 86 ? -2.546 -6.991 9.021 1.00 97.25 86 LEU A N 1
ATOM 716 C CA . LEU A 1 86 ? -3.182 -7.211 10.316 1.00 97.25 86 LEU A CA 1
ATOM 717 C C . LEU A 1 86 ? 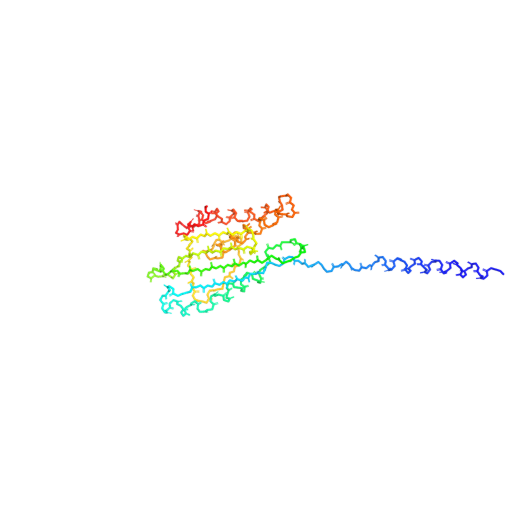-3.507 -5.855 10.941 1.00 97.25 86 LEU A C 1
ATOM 719 O O . LEU A 1 86 ? -2.622 -5.006 11.063 1.00 97.25 86 LEU A O 1
ATOM 723 N N . MET A 1 87 ? -4.755 -5.672 11.369 1.00 96.56 87 MET A N 1
ATOM 724 C CA . MET A 1 87 ? -5.235 -4.403 11.918 1.00 96.56 87 MET A CA 1
ATOM 725 C C . MET A 1 87 ? -5.485 -4.478 13.424 1.00 96.56 87 MET A C 1
ATOM 727 O O . MET A 1 87 ? -6.033 -5.454 13.930 1.00 96.56 87 MET A O 1
ATOM 731 N N . GLN A 1 88 ? -5.127 -3.410 14.133 1.00 96.50 88 GLN A N 1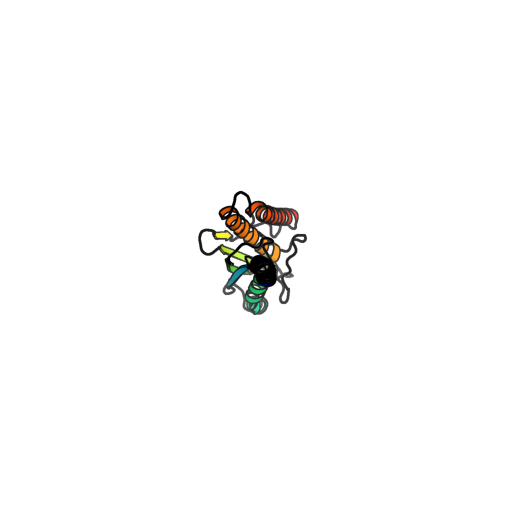
ATOM 732 C CA . GLN A 1 88 ? -5.443 -3.199 15.546 1.00 96.50 88 GLN A CA 1
ATOM 733 C C . GLN A 1 88 ? -6.116 -1.841 15.730 1.00 96.50 88 GLN A C 1
ATOM 735 O O . GLN A 1 88 ? -5.680 -0.850 15.143 1.00 96.50 88 GLN A O 1
ATOM 740 N N . ASP A 1 89 ? -7.159 -1.794 16.557 1.00 96.19 89 ASP A N 1
ATOM 741 C CA . ASP A 1 89 ? -7.874 -0.556 16.860 1.00 96.19 89 ASP A CA 1
ATOM 742 C C . ASP A 1 89 ? -7.038 0.329 17.792 1.00 96.19 89 ASP A C 1
ATOM 744 O O . ASP A 1 89 ? -6.606 -0.102 18.863 1.00 96.19 89 ASP A O 1
ATOM 748 N N . ILE A 1 90 ? -6.814 1.570 17.372 1.00 95.12 90 ILE A N 1
ATOM 749 C CA . ILE A 1 90 ? -6.192 2.634 18.171 1.00 95.12 90 ILE A CA 1
ATOM 750 C C . ILE A 1 90 ? -7.011 3.929 18.068 1.00 95.12 90 ILE A C 1
ATOM 752 O O . ILE A 1 90 ? -6.463 5.028 18.189 1.00 95.12 90 ILE A O 1
ATOM 756 N N . SER A 1 91 ? -8.313 3.795 17.793 1.00 92.88 91 SER A N 1
ATOM 757 C CA . SER A 1 91 ? -9.231 4.914 17.599 1.00 92.88 91 SER A CA 1
ATOM 758 C C . SER A 1 91 ? -9.239 5.866 18.791 1.00 92.88 91 SER A C 1
ATOM 760 O O . SER A 1 91 ? -9.109 5.470 19.952 1.00 92.88 91 SER A O 1
ATOM 762 N N . VAL A 1 92 ? -9.450 7.142 18.489 1.00 89.50 92 VAL A N 1
ATOM 763 C CA . VAL A 1 92 ? -9.690 8.199 19.477 1.00 89.50 92 VAL A CA 1
ATOM 764 C C . VAL A 1 92 ? -11.155 8.629 19.403 1.00 89.50 92 VAL A C 1
ATOM 766 O O . VAL A 1 92 ? -11.867 8.268 18.472 1.00 89.50 92 VAL A O 1
ATOM 769 N N . SER A 1 93 ? -11.641 9.409 20.372 1.00 87.19 93 SER A N 1
ATOM 770 C CA . SER A 1 93 ? -13.079 9.700 20.525 1.00 87.19 93 SER A CA 1
ATOM 771 C C . SER A 1 93 ? -13.780 10.330 19.309 1.00 87.19 93 SER A C 1
ATOM 773 O O . SER A 1 93 ? -15.006 10.353 19.280 1.00 87.19 93 SER A O 1
ATOM 775 N N . TYR A 1 94 ? -13.036 10.877 18.347 1.00 86.69 94 TYR A N 1
ATOM 776 C CA . TYR A 1 94 ? -13.564 11.569 17.168 1.00 86.69 94 TYR A CA 1
ATOM 777 C C . TYR A 1 94 ? -13.081 10.982 15.832 1.00 86.69 94 TYR A C 1
ATOM 779 O O . TYR A 1 94 ? -13.469 11.500 14.790 1.00 86.69 94 TYR A O 1
ATOM 787 N N . GLU A 1 95 ? -12.248 9.935 15.838 1.00 89.69 95 GLU A N 1
ATOM 788 C CA . GLU A 1 95 ? -11.611 9.424 14.620 1.00 89.69 95 GLU A CA 1
ATOM 789 C C . GLU A 1 95 ? -11.256 7.940 14.731 1.00 89.69 95 GLU A C 1
ATOM 791 O O . GLU A 1 95 ? -10.648 7.493 15.712 1.00 89.69 95 GLU A O 1
ATOM 796 N N . ASP A 1 96 ? -11.618 7.193 13.689 1.00 93.44 96 ASP A N 1
ATOM 797 C CA . ASP A 1 96 ? -11.302 5.777 13.559 1.00 93.44 96 ASP A CA 1
ATOM 798 C C . ASP A 1 96 ? -9.855 5.631 13.067 1.00 93.44 96 ASP A C 1
ATOM 800 O O . ASP A 1 96 ? -9.526 6.000 11.938 1.00 93.44 96 ASP A O 1
ATOM 804 N N . ARG A 1 97 ? -8.988 5.097 13.934 1.00 93.81 97 ARG A N 1
ATOM 805 C CA . ARG A 1 97 ? -7.553 4.930 13.673 1.00 93.81 97 ARG A CA 1
ATOM 806 C C . ARG A 1 97 ? -7.137 3.487 13.863 1.00 93.81 97 ARG A C 1
ATOM 808 O O . ARG A 1 97 ? -7.573 2.816 14.801 1.00 93.81 97 ARG A O 1
ATOM 815 N N . TYR A 1 98 ? -6.208 3.049 13.027 1.00 94.88 98 TYR A N 1
ATOM 816 C CA . TYR A 1 98 ? -5.738 1.677 13.005 1.00 94.88 98 TYR A CA 1
ATOM 817 C C . TYR A 1 98 ? -4.217 1.623 12.987 1.00 94.88 98 TYR A C 1
ATOM 819 O O . TYR A 1 98 ? -3.558 2.335 12.230 1.00 94.88 98 TYR A O 1
ATOM 827 N N . LYS A 1 99 ? -3.659 0.745 13.818 1.00 95.12 99 LYS A N 1
ATOM 828 C CA . LYS A 1 99 ? -2.263 0.330 13.732 1.00 95.12 99 LYS A CA 1
ATOM 829 C C . LYS A 1 99 ? -2.188 -0.903 12.845 1.00 95.12 99 LYS A C 1
ATOM 831 O O . LYS A 1 99 ? -2.989 -1.824 13.012 1.00 95.12 99 LYS A O 1
ATOM 836 N N . LEU A 1 100 ? -1.224 -0.921 11.935 1.00 95.38 100 LEU A N 1
ATOM 837 C CA . LEU A 1 100 ? -1.062 -1.983 10.955 1.00 95.38 100 LEU A CA 1
ATOM 838 C C . LEU A 1 100 ? 0.240 -2.740 11.191 1.00 95.38 100 LEU A C 1
ATOM 840 O O . LEU A 1 100 ? 1.293 -2.155 11.452 1.00 95.38 100 LEU A O 1
ATOM 844 N N . GLN A 1 101 ? 0.160 -4.056 11.042 1.00 95.50 101 GLN A N 1
ATOM 845 C CA . GLN A 1 101 ? 1.302 -4.864 10.652 1.00 95.50 101 GLN A CA 1
ATOM 846 C C . GLN A 1 101 ? 1.108 -5.255 9.191 1.00 95.50 101 GLN A C 1
ATOM 848 O O . GLN A 1 101 ? 0.159 -5.969 8.867 1.00 95.50 101 GLN A O 1
ATOM 853 N N . ILE A 1 102 ? 2.000 -4.767 8.333 1.00 96.12 102 ILE A N 1
ATOM 854 C CA . ILE A 1 102 ? 1.961 -4.970 6.891 1.00 96.12 102 ILE A CA 1
ATOM 855 C C . ILE A 1 102 ? 3.121 -5.857 6.449 1.00 96.12 102 ILE A C 1
ATOM 857 O O . ILE A 1 102 ? 4.252 -5.701 6.913 1.00 96.12 102 ILE A O 1
ATOM 861 N N . ILE A 1 103 ? 2.830 -6.797 5.556 1.00 97.19 103 ILE A N 1
ATOM 862 C CA . ILE A 1 103 ? 3.820 -7.580 4.819 1.00 97.19 103 ILE A CA 1
ATOM 863 C C . ILE A 1 103 ? 3.517 -7.392 3.338 1.00 97.19 103 ILE A C 1
ATOM 865 O O . ILE A 1 103 ? 2.392 -7.645 2.914 1.00 97.19 103 ILE A O 1
ATOM 869 N N . VAL A 1 104 ? 4.509 -6.957 2.566 1.00 97.19 104 VAL A N 1
ATOM 870 C CA . VAL A 1 104 ? 4.398 -6.765 1.114 1.00 97.19 104 VAL A CA 1
ATOM 871 C C . VAL A 1 104 ? 5.466 -7.604 0.434 1.00 97.19 104 VAL A C 1
ATOM 873 O O . VAL A 1 104 ? 6.626 -7.535 0.826 1.00 97.19 104 VAL A O 1
ATOM 876 N N . SER A 1 105 ? 5.101 -8.402 -0.566 1.00 96.06 105 SER A N 1
ATOM 877 C CA . SER A 1 105 ? 6.045 -9.271 -1.274 1.00 96.06 105 SER A CA 1
ATOM 878 C C . SER A 1 105 ? 5.720 -9.402 -2.756 1.00 96.06 105 SER A C 1
ATOM 880 O O . SER A 1 105 ? 4.555 -9.351 -3.147 1.00 96.06 105 SER A O 1
ATOM 882 N N . ASN A 1 106 ? 6.753 -9.646 -3.566 1.00 94.00 106 ASN A N 1
ATOM 883 C CA . ASN A 1 106 ? 6.609 -10.064 -4.961 1.00 94.00 106 ASN A CA 1
ATOM 884 C C . ASN A 1 106 ? 6.472 -11.594 -5.133 1.00 94.00 106 ASN A C 1
ATOM 886 O O . ASN A 1 106 ? 6.592 -12.105 -6.242 1.00 94.00 106 ASN A O 1
ATOM 890 N N . ASN A 1 107 ? 6.267 -12.351 -4.049 1.00 93.12 107 ASN A N 1
ATOM 891 C CA . ASN A 1 107 ? 6.204 -13.818 -4.040 1.00 93.12 107 ASN A CA 1
ATOM 892 C C . ASN A 1 107 ? 7.456 -14.541 -4.573 1.00 93.12 107 ASN A C 1
ATOM 894 O O . ASN A 1 107 ? 7.389 -15.741 -4.852 1.00 93.12 107 ASN A O 1
ATOM 898 N N . SER A 1 108 ? 8.600 -13.861 -4.686 1.00 90.69 108 SER A N 1
ATOM 899 C CA . SER A 1 108 ? 9.878 -14.507 -4.987 1.00 90.69 108 SER A CA 1
ATOM 900 C C . SER A 1 108 ? 10.943 -14.178 -3.952 1.00 90.69 108 SER A C 1
ATOM 902 O O . SER A 1 108 ? 11.247 -14.992 -3.086 1.00 90.69 108 SER A O 1
ATOM 904 N N . ASP A 1 109 ? 11.529 -12.999 -4.048 1.00 91.25 109 ASP A N 1
ATOM 905 C CA . ASP A 1 109 ? 12.786 -12.624 -3.398 1.00 91.25 109 ASP A CA 1
ATOM 906 C C . ASP A 1 109 ? 12.689 -11.283 -2.671 1.00 91.25 109 ASP A C 1
ATOM 908 O O . ASP A 1 109 ? 13.521 -10.997 -1.813 1.00 91.25 109 ASP A O 1
ATOM 912 N N . VAL A 1 110 ? 11.653 -10.496 -2.965 1.00 92.69 110 VAL A N 1
ATOM 913 C CA . VAL A 1 110 ? 11.383 -9.220 -2.314 1.00 92.69 110 VAL A CA 1
ATOM 914 C C . VAL A 1 110 ? 10.290 -9.411 -1.271 1.00 92.69 110 VAL A C 1
ATOM 916 O O . VAL A 1 110 ? 9.188 -9.887 -1.569 1.00 92.69 110 VAL A O 1
ATOM 919 N N . GLN A 1 111 ? 10.586 -9.014 -0.035 1.00 95.19 111 GLN A N 1
ATOM 920 C CA . GLN A 1 111 ? 9.608 -8.942 1.041 1.00 95.19 111 GLN A CA 1
ATOM 921 C C . GLN A 1 111 ? 9.942 -7.798 1.998 1.00 95.19 111 GLN A C 1
ATOM 923 O O . GLN A 1 111 ? 11.015 -7.763 2.598 1.00 95.19 111 GLN A O 1
ATOM 928 N N . TYR A 1 112 ? 8.962 -6.931 2.216 1.00 95.06 112 TYR A N 1
ATOM 929 C CA . TYR A 1 112 ? 8.989 -5.867 3.207 1.00 95.06 112 TYR A CA 1
ATOM 930 C C . TYR A 1 112 ? 8.030 -6.180 4.343 1.00 95.06 112 TYR A C 1
ATOM 932 O O . TYR A 1 112 ? 6.988 -6.812 4.159 1.00 95.06 112 TYR A O 1
ATOM 940 N N . THR A 1 113 ? 8.391 -5.768 5.553 1.00 94.38 113 THR A N 1
ATOM 941 C CA . THR A 1 113 ? 7.536 -5.920 6.727 1.00 94.38 113 THR A CA 1
ATOM 942 C C . THR A 1 113 ? 7.691 -4.716 7.630 1.00 94.38 113 THR A C 1
ATOM 944 O O . THR A 1 113 ? 8.801 -4.416 8.060 1.00 94.38 113 THR A O 1
ATOM 947 N N . ASP A 1 114 ? 6.572 -4.097 7.991 1.00 93.81 114 ASP A N 1
ATOM 948 C CA . ASP A 1 114 ? 6.536 -3.064 9.020 1.00 93.81 114 ASP A CA 1
ATOM 949 C C . ASP A 1 114 ? 5.371 -3.313 9.995 1.00 93.81 114 ASP A C 1
ATOM 951 O O . ASP A 1 114 ? 4.360 -3.928 9.657 1.00 93.81 114 ASP A O 1
ATOM 955 N N . LYS A 1 115 ? 5.551 -2.918 11.258 1.00 92.62 115 LYS A N 1
ATOM 956 C CA . LYS A 1 115 ? 4.617 -3.163 12.379 1.00 92.62 115 LYS A CA 1
ATOM 957 C C . LYS A 1 115 ? 4.184 -1.886 13.099 1.00 92.62 115 LYS A C 1
ATOM 959 O O . LYS A 1 115 ? 3.597 -1.948 14.185 1.00 92.62 115 LYS A O 1
ATOM 964 N N . ARG A 1 116 ? 4.593 -0.736 12.582 1.00 88.31 116 ARG A N 1
ATOM 965 C CA . ARG A 1 116 ? 4.454 0.585 13.193 1.00 88.31 116 ARG A CA 1
ATOM 966 C C . ARG A 1 116 ? 3.584 1.506 12.348 1.00 88.31 116 ARG A C 1
ATOM 968 O O . ARG A 1 116 ? 3.157 2.526 12.875 1.00 88.31 116 ARG A O 1
ATOM 975 N N . CYS A 1 117 ? 3.279 1.121 11.109 1.00 91.12 117 CYS A N 1
ATOM 976 C CA . CYS A 1 117 ? 2.361 1.831 10.233 1.00 91.12 117 CYS A CA 1
ATOM 977 C C . CYS A 1 117 ? 1.033 2.143 10.932 1.00 91.12 117 CYS A C 1
ATOM 979 O O . CYS A 1 117 ? 0.480 1.327 11.682 1.00 91.12 117 CYS A O 1
ATOM 981 N N . ARG A 1 118 ? 0.509 3.336 10.669 1.00 92.12 118 ARG A N 1
ATOM 982 C CA . ARG A 1 118 ? -0.769 3.808 11.200 1.00 92.12 118 ARG A CA 1
ATOM 983 C C . ARG A 1 118 ? -1.560 4.441 10.074 1.00 92.12 118 ARG A C 1
ATOM 985 O O . ARG A 1 118 ? -0.970 5.078 9.209 1.00 92.12 118 ARG A O 1
ATOM 992 N N . MET A 1 119 ? -2.873 4.302 10.136 1.00 92.06 119 MET A N 1
ATOM 993 C CA . MET A 1 119 ? -3.788 4.947 9.204 1.00 92.06 119 MET A CA 1
ATOM 994 C C . MET A 1 119 ? -5.072 5.369 9.909 1.00 92.06 119 MET A C 1
ATOM 996 O O . MET A 1 119 ? -5.446 4.798 10.938 1.00 92.06 119 MET A O 1
ATOM 1000 N N . GLU A 1 120 ? -5.757 6.335 9.325 1.00 92.00 120 GLU A N 1
ATOM 1001 C CA . GLU A 1 120 ? -7.176 6.580 9.548 1.00 92.00 120 GLU A CA 1
ATOM 1002 C C . GLU A 1 120 ? -7.972 6.027 8.365 1.00 92.00 120 GLU A C 1
ATOM 1004 O O . GLU A 1 120 ? -7.467 5.942 7.248 1.00 92.00 120 GLU A O 1
ATOM 1009 N N . TYR A 1 121 ? -9.193 5.569 8.628 1.00 92.44 121 TYR A N 1
ATOM 1010 C CA . TYR A 1 121 ? -10.093 5.126 7.566 1.00 92.44 121 TYR A CA 1
ATOM 1011 C C . TYR A 1 121 ? -11.539 5.267 8.010 1.00 92.44 121 TYR A C 1
ATOM 1013 O O . TYR A 1 121 ? -11.927 4.763 9.073 1.00 92.44 121 TYR A O 1
ATOM 1021 N N . GLN A 1 122 ? -12.354 5.904 7.173 1.00 90.81 122 GLN A N 1
ATOM 1022 C CA . GLN A 1 122 ? -13.782 6.048 7.421 1.00 90.81 122 GLN A CA 1
ATOM 1023 C C . GLN A 1 122 ? -14.606 5.107 6.539 1.00 90.81 122 GLN A C 1
ATOM 1025 O O . GLN A 1 122 ? -14.330 4.885 5.363 1.00 90.81 122 GLN A O 1
ATOM 1030 N N . LYS A 1 123 ? -15.683 4.543 7.100 1.00 89.75 123 LYS A N 1
ATOM 1031 C CA . LYS A 1 123 ? -16.579 3.654 6.346 1.00 89.75 123 LYS A CA 1
ATOM 1032 C C . LYS A 1 123 ? -17.140 4.375 5.117 1.00 89.75 123 LYS A C 1
ATOM 1034 O O . LYS A 1 123 ? -17.797 5.403 5.248 1.00 89.75 123 LYS A O 1
ATOM 1039 N N . GLY A 1 124 ? -16.973 3.758 3.949 1.00 87.19 124 GLY A N 1
ATOM 1040 C CA . GLY A 1 124 ? -17.470 4.289 2.677 1.00 87.19 124 GLY A CA 1
ATOM 1041 C C . GLY A 1 124 ? -16.497 5.240 1.983 1.00 87.19 124 GLY A C 1
ATOM 1042 O O . GLY A 1 124 ? -16.791 5.690 0.879 1.00 87.19 124 GLY A O 1
ATOM 1043 N N . GLU A 1 125 ? -15.345 5.513 2.593 1.00 90.06 125 GLU A N 1
ATOM 1044 C CA . GLU A 1 125 ? -14.241 6.189 1.934 1.00 90.06 125 GLU A CA 1
ATOM 1045 C C . GLU A 1 125 ? -13.710 5.334 0.780 1.00 90.06 125 GLU A C 1
ATOM 1047 O O . GLU A 1 125 ? -13.516 4.118 0.914 1.00 90.06 125 GLU A O 1
ATOM 1052 N N . ILE A 1 126 ? -13.510 5.987 -0.365 1.00 90.88 126 ILE A N 1
ATOM 1053 C CA . ILE A 1 126 ? -12.981 5.380 -1.583 1.00 90.88 126 ILE A CA 1
ATOM 1054 C C . ILE A 1 126 ? -11.525 5.831 -1.705 1.00 90.88 126 ILE A C 1
ATOM 1056 O O . ILE A 1 126 ? -11.298 7.012 -1.973 1.00 90.88 126 ILE A O 1
ATOM 1060 N N . PRO A 1 127 ? -10.546 4.926 -1.531 1.00 93.00 127 PRO A N 1
ATOM 1061 C CA . PRO A 1 127 ? -9.141 5.258 -1.708 1.00 93.00 127 PRO A CA 1
ATOM 1062 C C . PRO A 1 127 ? -8.890 5.748 -3.136 1.00 93.00 127 PRO A C 1
ATOM 1064 O O . PRO A 1 127 ? -9.268 5.089 -4.108 1.00 93.00 127 PRO A O 1
ATOM 1067 N N . MET A 1 128 ? -8.263 6.916 -3.268 1.00 90.44 128 MET A N 1
ATOM 1068 C CA . MET A 1 128 ? -7.926 7.514 -4.557 1.00 90.44 128 MET A CA 1
ATOM 1069 C C . MET A 1 128 ? -6.430 7.778 -4.632 1.00 90.44 128 MET A C 1
ATOM 1071 O O . MET A 1 128 ? -5.865 8.432 -3.760 1.00 90.44 128 MET A O 1
ATOM 1075 N N . HIS A 1 129 ? -5.807 7.294 -5.703 1.00 90.06 129 HIS A N 1
ATOM 1076 C CA . HIS A 1 129 ? -4.386 7.504 -5.930 1.00 90.06 129 HIS A CA 1
ATOM 1077 C C . HIS A 1 129 ? -4.119 8.976 -6.264 1.00 90.06 129 HIS A C 1
ATOM 1079 O O . HIS A 1 129 ? -4.730 9.527 -7.187 1.00 90.06 129 HIS A O 1
ATOM 1085 N N . ASN A 1 130 ? -3.206 9.616 -5.532 1.00 89.75 130 ASN A N 1
ATOM 1086 C CA . ASN A 1 130 ? -2.812 11.001 -5.776 1.00 89.75 130 ASN A CA 1
ATOM 1087 C C . ASN A 1 130 ? -1.382 11.278 -5.290 1.00 89.75 130 ASN A C 1
ATOM 1089 O O . ASN A 1 130 ? -1.160 11.594 -4.129 1.00 89.75 130 ASN A O 1
ATOM 1093 N N . GLU A 1 131 ? -0.418 11.275 -6.212 1.00 82.44 131 GLU A N 1
ATOM 1094 C CA . GLU A 1 131 ? 1.004 11.530 -5.913 1.00 82.44 131 GLU A CA 1
ATOM 1095 C C . GLU A 1 131 ? 1.276 12.936 -5.313 1.00 82.44 131 GLU A C 1
ATOM 1097 O O . GLU A 1 131 ? 2.331 13.181 -4.725 1.00 82.44 131 GLU A O 1
ATOM 1102 N N . ASN A 1 132 ? 0.343 13.887 -5.458 1.00 85.44 132 ASN A N 1
ATOM 1103 C CA . ASN A 1 132 ? 0.520 15.272 -5.003 1.00 85.44 132 ASN A CA 1
ATOM 1104 C C . ASN A 1 132 ? -0.066 15.543 -3.616 1.00 85.44 132 ASN A C 1
ATOM 1106 O O . ASN A 1 132 ? 0.110 16.640 -3.084 1.00 85.44 132 ASN A O 1
ATOM 1110 N N . THR A 1 133 ? -0.840 14.615 -3.058 1.00 86.06 133 THR A N 1
ATOM 1111 C CA . THR A 1 133 ? -1.551 14.828 -1.798 1.00 86.06 133 THR A CA 1
ATOM 1112 C C . THR A 1 133 ? -1.345 13.629 -0.902 1.00 86.06 133 THR A C 1
ATOM 1114 O O . THR A 1 133 ? -1.734 12.522 -1.247 1.00 86.06 133 THR A O 1
ATOM 1117 N N . TRP A 1 134 ? -0.744 13.883 0.255 1.00 88.75 134 TRP A N 1
ATOM 1118 C CA . TRP A 1 134 ? -0.542 12.857 1.261 1.00 88.75 134 TRP A CA 1
ATOM 1119 C C . TRP A 1 134 ? -1.877 12.424 1.875 1.00 88.75 134 TRP A C 1
ATOM 1121 O O . TRP A 1 134 ? -2.714 13.265 2.207 1.00 88.75 134 TRP A O 1
ATOM 1131 N N . ASP A 1 135 ? -2.024 11.117 2.051 1.00 90.81 135 ASP A N 1
ATOM 1132 C CA . ASP A 1 135 ? -3.149 10.441 2.693 1.00 90.81 135 ASP A CA 1
ATOM 1133 C C . ASP A 1 135 ? -2.625 9.222 3.460 1.00 90.81 135 ASP A C 1
ATOM 1135 O O . ASP A 1 135 ? -1.773 8.488 2.961 1.00 90.81 135 ASP A O 1
ATOM 1139 N N . SER A 1 136 ? -3.123 8.987 4.673 1.00 91.38 136 SER A N 1
ATOM 1140 C CA . SER A 1 136 ? -2.524 7.988 5.566 1.00 91.38 136 SER A CA 1
ATOM 1141 C C . SER A 1 136 ? -2.607 6.547 5.040 1.00 91.38 136 SER A C 1
ATOM 1143 O O . SER A 1 136 ? -1.718 5.744 5.329 1.00 91.38 136 SER A O 1
ATOM 1145 N N . LEU A 1 137 ? -3.641 6.220 4.256 1.00 92.56 137 LEU A N 1
ATOM 1146 C CA . LEU A 1 137 ? -3.857 4.888 3.701 1.00 92.56 137 LEU A CA 1
ATOM 1147 C C . LEU A 1 137 ? -3.172 4.758 2.343 1.00 92.56 137 LEU A C 1
ATOM 1149 O O . LEU A 1 137 ? -2.300 3.905 2.174 1.00 92.56 137 LEU A O 1
ATOM 1153 N N . THR A 1 138 ? -3.554 5.584 1.367 1.00 94.50 138 THR A N 1
ATOM 1154 C CA . THR A 1 138 ? -3.070 5.417 -0.010 1.00 94.50 138 THR A CA 1
ATOM 1155 C C . THR A 1 138 ? -1.588 5.706 -0.116 1.00 94.50 138 THR A C 1
ATOM 1157 O O . THR A 1 138 ? -0.882 4.929 -0.746 1.00 94.50 138 THR A O 1
ATOM 1160 N N . SER A 1 139 ? -1.067 6.715 0.590 1.00 93.50 139 SER A N 1
ATOM 1161 C CA . SER A 1 139 ? 0.374 6.989 0.564 1.00 93.50 139 SER A CA 1
ATOM 1162 C C . SER A 1 139 ? 1.180 5.809 1.113 1.00 93.50 139 SER A C 1
ATOM 1164 O O . SER A 1 139 ? 2.243 5.494 0.584 1.00 93.50 139 SER A O 1
ATOM 1166 N N . LEU A 1 140 ? 0.674 5.108 2.136 1.00 92.56 140 LEU A N 1
ATOM 1167 C CA . LEU A 1 140 ? 1.357 3.948 2.722 1.00 92.56 140 LEU A CA 1
ATOM 1168 C C . LEU A 1 140 ? 1.433 2.792 1.735 1.00 92.56 140 LEU A C 1
ATOM 1170 O O . LEU A 1 140 ? 2.490 2.195 1.527 1.00 92.56 140 LEU A O 1
ATOM 1174 N N . LEU A 1 141 ? 0.298 2.501 1.113 1.00 94.50 141 LEU A N 1
ATOM 1175 C CA . LEU A 1 141 ? 0.171 1.465 0.104 1.00 94.50 141 LEU A CA 1
ATOM 1176 C C . LEU A 1 141 ? 1.022 1.773 -1.136 1.00 94.50 141 LEU A C 1
ATOM 1178 O O . LEU A 1 141 ? 1.732 0.894 -1.632 1.00 94.50 141 LEU A O 1
ATOM 1182 N N . ASP A 1 142 ? 1.005 3.023 -1.592 1.00 95.69 142 ASP A N 1
ATOM 1183 C CA . ASP A 1 142 ? 1.773 3.498 -2.739 1.00 95.69 142 ASP A CA 1
ATOM 1184 C C . ASP A 1 142 ? 3.274 3.401 -2.485 1.00 95.69 142 ASP A C 1
ATOM 1186 O O . ASP A 1 142 ? 4.015 2.942 -3.352 1.00 95.69 142 ASP A O 1
ATOM 1190 N N . PHE A 1 143 ? 3.729 3.781 -1.289 1.00 94.50 143 PHE A N 1
ATOM 1191 C CA . PHE A 1 143 ? 5.137 3.710 -0.917 1.00 94.50 143 PHE A CA 1
ATOM 1192 C C . PHE A 1 143 ? 5.687 2.290 -1.037 1.00 94.50 143 PHE A C 1
ATOM 1194 O O . PHE A 1 143 ? 6.629 2.076 -1.799 1.00 94.50 143 PHE A O 1
ATOM 1201 N N . PHE A 1 144 ? 5.086 1.308 -0.354 1.00 95.38 144 PHE A N 1
ATOM 1202 C CA . PHE A 1 144 ? 5.574 -0.074 -0.429 1.00 95.38 144 PHE A CA 1
ATOM 1203 C C . PHE A 1 144 ? 5.500 -0.630 -1.850 1.00 95.38 144 PHE A C 1
ATOM 1205 O O . PHE A 1 144 ? 6.398 -1.351 -2.281 1.00 95.38 144 PHE A O 1
ATOM 1212 N N . THR A 1 145 ? 4.461 -0.263 -2.597 1.00 95.19 145 THR A N 1
ATOM 1213 C CA . THR A 1 145 ? 4.296 -0.705 -3.983 1.00 95.19 145 THR A CA 1
ATOM 1214 C C . THR A 1 145 ? 5.395 -0.146 -4.876 1.00 95.19 145 THR A C 1
ATOM 1216 O O . THR A 1 145 ? 6.020 -0.899 -5.618 1.00 95.19 145 THR A O 1
ATOM 1219 N N . TYR A 1 146 ? 5.709 1.146 -4.765 1.00 95.12 146 TYR A N 1
ATOM 1220 C CA . TYR A 1 146 ? 6.791 1.764 -5.526 1.00 95.12 146 TYR A CA 1
ATOM 1221 C C . TYR A 1 146 ? 8.177 1.240 -5.146 1.00 95.12 146 TYR A C 1
ATOM 1223 O O . TYR A 1 146 ? 9.024 1.117 -6.029 1.00 95.12 146 TYR A O 1
ATOM 1231 N N . ILE A 1 147 ? 8.405 0.877 -3.881 1.00 94.94 147 ILE A N 1
ATOM 1232 C CA . ILE A 1 147 ? 9.639 0.194 -3.476 1.00 94.94 147 ILE A CA 1
ATOM 1233 C C . ILE A 1 147 ? 9.760 -1.164 -4.184 1.00 94.94 147 ILE A C 1
ATOM 1235 O O . ILE A 1 147 ? 10.772 -1.417 -4.836 1.00 94.94 147 ILE A O 1
ATOM 1239 N N . VAL A 1 148 ? 8.722 -2.007 -4.128 1.00 94.56 148 VAL A N 1
ATOM 1240 C CA . VAL A 1 148 ? 8.743 -3.336 -4.769 1.00 94.56 148 VAL A CA 1
ATOM 1241 C C . VAL A 1 148 ? 8.893 -3.230 -6.286 1.00 94.56 148 VAL A C 1
ATOM 1243 O O . VAL A 1 148 ? 9.688 -3.961 -6.873 1.00 94.56 148 VAL A O 1
ATOM 1246 N N . ILE A 1 149 ? 8.175 -2.303 -6.929 1.00 92.94 149 ILE A N 1
ATOM 1247 C CA . ILE A 1 149 ? 8.312 -2.068 -8.372 1.00 92.94 149 ILE A CA 1
ATOM 1248 C C . ILE A 1 149 ? 9.730 -1.604 -8.703 1.00 92.94 149 ILE A C 1
ATOM 1250 O O . ILE A 1 149 ? 10.317 -2.103 -9.657 1.00 92.94 149 ILE A O 1
ATOM 1254 N N . GLY A 1 150 ? 10.293 -0.671 -7.932 1.00 92.56 150 GLY A N 1
ATOM 1255 C CA . GLY A 1 150 ? 11.653 -0.186 -8.152 1.00 92.56 150 GLY A CA 1
ATOM 1256 C C . GLY A 1 150 ? 12.675 -1.322 -8.144 1.00 92.56 150 GLY A C 1
ATOM 1257 O O . GLY A 1 150 ? 13.477 -1.438 -9.071 1.00 92.56 150 GLY A O 1
ATOM 1258 N N . GLU A 1 151 ? 12.601 -2.205 -7.148 1.00 91.88 151 GLU A N 1
ATOM 1259 C CA . GLU A 1 151 ? 13.505 -3.354 -7.051 1.00 91.88 151 GLU A CA 1
ATOM 1260 C C . GLU A 1 151 ? 13.313 -4.353 -8.184 1.00 91.88 151 GLU A C 1
ATOM 1262 O O . GLU A 1 151 ? 14.292 -4.864 -8.729 1.00 91.88 151 GLU A O 1
ATOM 1267 N N . GLU A 1 152 ? 12.067 -4.617 -8.569 1.00 90.12 152 GLU A N 1
ATOM 1268 C CA . GLU A 1 152 ? 11.786 -5.509 -9.684 1.00 90.12 152 GLU A CA 1
ATOM 1269 C C . GLU A 1 152 ? 12.338 -4.942 -11.000 1.00 90.12 152 GLU A C 1
ATOM 1271 O O . GLU A 1 152 ? 12.968 -5.659 -11.776 1.00 90.12 152 GLU A O 1
ATOM 1276 N N . MET A 1 153 ? 12.173 -3.641 -11.234 1.00 88.62 153 MET A N 1
ATOM 1277 C CA . MET A 1 153 ? 12.634 -2.981 -12.456 1.00 88.62 153 MET A CA 1
ATOM 1278 C C . MET A 1 153 ? 14.162 -2.977 -12.570 1.00 88.62 153 MET A C 1
ATOM 1280 O O . MET A 1 153 ? 14.692 -3.227 -13.656 1.00 88.62 153 MET A O 1
ATOM 1284 N N . ASP A 1 154 ? 14.886 -2.781 -11.466 1.00 89.81 154 ASP A N 1
ATOM 1285 C CA . ASP A 1 154 ? 16.355 -2.827 -11.456 1.00 89.81 154 ASP A CA 1
ATOM 1286 C C . ASP A 1 154 ? 16.930 -4.221 -11.785 1.00 89.81 154 ASP A C 1
ATOM 1288 O O . ASP A 1 154 ? 18.089 -4.327 -12.201 1.00 89.81 154 ASP A O 1
ATOM 1292 N N . LYS A 1 155 ? 16.130 -5.296 -11.701 1.00 86.81 155 LYS A N 1
ATOM 1293 C CA . LYS A 1 155 ? 16.532 -6.632 -12.188 1.00 86.81 155 LYS A CA 1
ATOM 1294 C C . LYS A 1 155 ? 16.595 -6.711 -13.710 1.00 86.81 155 LYS A C 1
ATOM 1296 O O . LYS A 1 155 ? 17.359 -7.512 -14.250 1.00 86.81 155 LYS A O 1
ATOM 1301 N N . PHE A 1 156 ? 15.804 -5.902 -14.412 1.00 83.25 156 PHE A N 1
ATOM 1302 C CA . PHE A 1 156 ? 15.737 -5.920 -15.873 1.00 83.25 156 PHE A CA 1
ATOM 1303 C C . PHE A 1 156 ? 16.733 -4.973 -16.543 1.00 83.25 156 PHE A C 1
ATOM 1305 O O . PHE A 1 156 ? 16.988 -5.088 -17.744 1.00 83.25 156 PHE A O 1
ATOM 1312 N N . GLY A 1 157 ? 17.323 -4.048 -15.792 1.00 81.06 157 GLY A N 1
ATOM 1313 C CA . GLY A 1 157 ? 18.308 -3.124 -16.323 1.00 81.06 157 GLY A CA 1
ATOM 1314 C C . GLY A 1 157 ? 18.809 -2.152 -15.273 1.00 81.06 157 GLY A C 1
ATOM 1315 O O . GLY A 1 157 ? 18.152 -1.881 -14.275 1.00 81.06 157 GLY A O 1
ATOM 1316 N N . HIS A 1 158 ? 19.994 -1.601 -15.517 1.00 82.75 158 HIS A N 1
ATOM 1317 C CA . HIS A 1 158 ? 20.598 -0.656 -14.591 1.00 82.75 158 HIS A CA 1
ATOM 1318 C C . HIS A 1 158 ? 19.734 0.609 -14.456 1.00 82.75 158 HIS A C 1
ATOM 1320 O O . HIS A 1 158 ? 19.489 1.284 -15.457 1.00 82.75 158 HIS A O 1
ATOM 1326 N N . LEU A 1 159 ? 19.337 0.937 -13.221 1.00 86.00 159 LEU A N 1
ATOM 1327 C CA . LEU A 1 159 ? 18.611 2.154 -12.831 1.00 86.00 159 LEU A CA 1
ATOM 1328 C C . LEU A 1 159 ? 17.179 2.280 -13.372 1.00 86.00 159 LEU A C 1
ATOM 1330 O O . LEU A 1 159 ? 16.603 3.369 -13.280 1.00 86.00 159 LEU A O 1
ATOM 1334 N N . LEU A 1 160 ? 16.579 1.207 -13.894 1.00 88.50 160 LEU A N 1
ATOM 1335 C CA . LEU A 1 160 ? 15.181 1.227 -14.340 1.00 88.50 160 LEU A CA 1
ATOM 1336 C C . LEU A 1 160 ? 14.189 1.402 -13.176 1.00 88.50 160 LEU A C 1
ATOM 1338 O O . LEU A 1 160 ? 13.079 1.888 -13.387 1.00 88.50 160 LEU A O 1
ATOM 1342 N N . GLY A 1 161 ? 14.590 1.065 -11.950 1.00 91.69 161 GLY A N 1
ATOM 1343 C CA . GLY A 1 161 ? 13.823 1.278 -10.725 1.00 91.69 161 GLY A CA 1
ATOM 1344 C C . GLY A 1 161 ? 13.822 2.717 -10.213 1.00 91.69 161 GLY A C 1
ATOM 1345 O O . GLY A 1 161 ? 12.922 3.104 -9.466 1.00 91.69 161 GLY A O 1
ATOM 1346 N N . THR A 1 162 ? 14.787 3.539 -10.646 1.00 94.56 162 THR A N 1
ATOM 1347 C CA . THR A 1 162 ? 14.998 4.912 -10.147 1.00 94.56 162 THR A CA 1
ATOM 1348 C C . THR A 1 162 ? 13.722 5.760 -10.113 1.00 94.56 162 THR A C 1
ATOM 1350 O O . THR A 1 162 ? 13.441 6.334 -9.060 1.00 94.56 162 THR A O 1
ATOM 1353 N N . PRO A 1 163 ? 12.893 5.813 -11.178 1.00 93.38 163 PRO A N 1
ATOM 1354 C CA . PRO A 1 163 ? 11.675 6.624 -11.160 1.00 93.38 163 PRO A CA 1
ATOM 1355 C C . PRO A 1 163 ? 10.676 6.209 -10.070 1.00 93.38 163 PRO A C 1
ATOM 1357 O O . PRO A 1 163 ? 9.939 7.048 -9.554 1.00 93.38 163 PRO A O 1
ATOM 1360 N N . TYR A 1 164 ? 10.636 4.925 -9.709 1.00 94.31 164 TYR A N 1
ATOM 1361 C CA . TYR A 1 164 ? 9.736 4.400 -8.682 1.00 94.31 164 TYR A CA 1
ATOM 1362 C C . TYR A 1 164 ? 10.279 4.680 -7.279 1.00 94.31 164 TYR A C 1
ATOM 1364 O O . TYR A 1 164 ? 9.539 5.154 -6.418 1.00 94.31 164 TYR A O 1
ATOM 1372 N N . PHE A 1 165 ? 11.587 4.520 -7.066 1.00 95.31 165 PHE A N 1
ATOM 1373 C CA . PHE A 1 165 ? 12.222 4.918 -5.808 1.00 95.31 165 PHE A CA 1
ATOM 1374 C C . PHE A 1 165 ? 12.103 6.423 -5.540 1.00 95.31 165 PHE A C 1
ATOM 1376 O O . PHE A 1 165 ? 11.885 6.830 -4.401 1.00 95.31 165 PHE A O 1
ATOM 1383 N N . GLU A 1 166 ? 12.192 7.263 -6.575 1.00 95.38 166 GLU A N 1
ATOM 1384 C CA . GLU A 1 166 ? 11.969 8.707 -6.448 1.00 95.38 166 GLU A CA 1
ATOM 1385 C C . GLU A 1 166 ? 10.536 9.030 -6.004 1.00 95.38 166 GLU A C 1
ATOM 1387 O O . GLU A 1 166 ? 10.348 9.874 -5.128 1.00 95.38 166 GLU A O 1
ATOM 1392 N N . ARG A 1 167 ? 9.530 8.320 -6.532 1.00 94.38 167 ARG A N 1
ATOM 1393 C CA . ARG A 1 167 ? 8.127 8.453 -6.097 1.00 94.38 167 ARG A CA 1
ATOM 1394 C C . ARG A 1 167 ? 7.936 8.022 -4.646 1.00 94.38 167 ARG A C 1
ATOM 1396 O O . ARG A 1 167 ? 7.351 8.769 -3.865 1.00 94.38 167 ARG A O 1
ATOM 1403 N N . ALA A 1 168 ? 8.482 6.867 -4.264 1.00 93.88 168 ALA A N 1
ATOM 1404 C CA . ALA A 1 168 ? 8.453 6.393 -2.880 1.00 93.88 168 ALA A CA 1
ATOM 1405 C C . ALA A 1 168 ? 9.111 7.407 -1.928 1.00 93.88 168 ALA A C 1
ATOM 1407 O O . ALA A 1 168 ? 8.564 7.735 -0.877 1.00 93.88 168 ALA A O 1
ATOM 1408 N N . LYS A 1 169 ? 10.252 7.978 -2.327 1.00 92.50 169 LYS A N 1
ATOM 1409 C CA . LYS A 1 169 ? 10.937 9.013 -1.552 1.00 92.50 169 LYS A CA 1
ATOM 1410 C C . LYS A 1 169 ? 10.081 10.266 -1.372 1.00 92.50 169 LYS A C 1
ATOM 1412 O O . LYS A 1 169 ? 10.023 10.791 -0.265 1.00 92.50 169 LYS A O 1
ATOM 1417 N N . VAL A 1 170 ? 9.412 10.736 -2.427 1.00 91.88 170 VAL A N 1
ATOM 1418 C CA . VAL A 1 170 ? 8.502 11.891 -2.342 1.00 91.88 170 VAL A CA 1
ATOM 1419 C C . VAL A 1 170 ? 7.396 11.632 -1.321 1.00 91.88 170 VAL A C 1
ATOM 1421 O O . VAL A 1 170 ? 7.138 12.500 -0.490 1.00 91.88 170 VAL A O 1
ATOM 1424 N N . ILE A 1 171 ? 6.802 10.437 -1.327 1.00 91.00 171 ILE A N 1
ATOM 1425 C CA . ILE A 1 171 ? 5.781 10.047 -0.348 1.00 91.00 171 ILE A CA 1
ATOM 1426 C C . ILE A 1 171 ? 6.348 10.038 1.079 1.00 91.00 171 ILE A C 1
ATOM 1428 O O . ILE A 1 1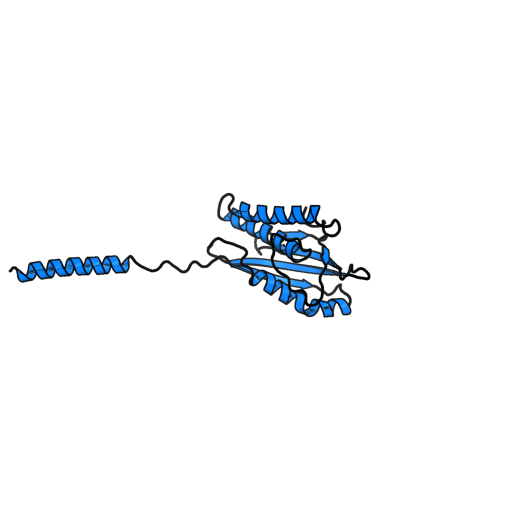71 ? 5.741 10.604 1.989 1.00 91.00 171 ILE A O 1
ATOM 1432 N N . ALA A 1 172 ? 7.523 9.440 1.286 1.00 88.75 172 ALA A N 1
ATOM 1433 C CA . ALA A 1 172 ? 8.167 9.404 2.598 1.00 88.75 172 ALA A CA 1
ATOM 1434 C C . ALA A 1 172 ? 8.503 10.817 3.112 1.00 88.75 172 ALA A C 1
ATOM 1436 O O . ALA A 1 172 ? 8.297 11.128 4.287 1.00 88.75 172 ALA A O 1
ATOM 1437 N N . ASP A 1 173 ? 8.971 11.706 2.233 1.00 87.62 173 ASP A N 1
ATOM 1438 C CA . ASP A 1 173 ? 9.219 13.106 2.575 1.00 87.62 173 ASP A CA 1
ATOM 1439 C C . ASP A 1 173 ? 7.905 13.835 2.908 1.00 87.62 173 ASP A C 1
ATOM 1441 O O . ASP A 1 173 ? 7.828 14.512 3.936 1.00 87.62 173 ASP A O 1
ATOM 1445 N N . GLN A 1 174 ? 6.841 13.643 2.121 1.00 85.88 174 GLN A N 1
ATOM 1446 C CA . GLN A 1 174 ? 5.508 14.173 2.428 1.00 85.88 174 GLN A CA 1
ATOM 1447 C C . GLN A 1 174 ? 5.000 13.685 3.792 1.00 85.88 174 GLN A C 1
ATOM 1449 O O . GLN A 1 174 ? 4.511 14.500 4.569 1.00 85.88 174 GLN A O 1
ATOM 1454 N N . ALA A 1 175 ? 5.177 12.405 4.134 1.00 82.00 175 ALA A N 1
ATOM 1455 C CA . ALA A 1 175 ? 4.781 11.855 5.432 1.00 82.00 175 ALA A CA 1
ATOM 1456 C C . ALA A 1 175 ? 5.543 12.514 6.598 1.00 82.00 175 ALA A C 1
ATOM 1458 O O . ALA A 1 175 ? 4.946 12.867 7.617 1.00 82.00 175 ALA A O 1
ATOM 1459 N N . ARG A 1 176 ? 6.853 12.754 6.436 1.00 75.88 176 ARG A N 1
ATOM 1460 C CA . ARG A 1 176 ? 7.706 13.404 7.451 1.00 75.88 176 ARG A CA 1
ATOM 1461 C C . ARG A 1 176 ? 7.309 14.851 7.734 1.00 75.88 176 ARG A C 1
ATOM 1463 O O . ARG A 1 176 ? 7.385 15.284 8.883 1.00 75.88 176 ARG A O 1
ATOM 1470 N N . PHE A 1 177 ? 6.919 15.601 6.705 1.00 67.12 177 PHE A N 1
ATOM 1471 C CA . PHE A 1 177 ? 6.502 17.002 6.842 1.00 67.12 177 PHE A CA 1
ATOM 1472 C C . PHE A 1 177 ? 4.991 17.163 7.078 1.00 67.12 177 PHE A C 1
ATOM 1474 O O . PHE A 1 177 ? 4.557 18.232 7.505 1.00 67.12 177 PHE A O 1
ATOM 1481 N N . GLY A 1 178 ? 4.213 16.112 6.801 1.00 56.44 178 GLY A N 1
ATOM 1482 C CA . GLY A 1 178 ? 2.772 16.158 6.585 1.00 56.44 178 GLY A CA 1
ATOM 1483 C C . GLY A 1 178 ? 1.946 16.261 7.851 1.00 56.44 178 GLY A C 1
ATOM 1484 O O . GLY A 1 178 ? 1.128 17.158 7.919 1.00 56.44 178 GLY A O 1
ATOM 1485 N N . LEU A 1 179 ? 2.158 15.403 8.853 1.00 59.25 179 LEU A N 1
ATOM 1486 C CA . LEU A 1 179 ? 1.433 15.396 10.133 1.00 59.25 179 LEU A CA 1
ATOM 1487 C C . LEU A 1 179 ? 2.102 14.346 11.034 1.00 59.25 179 LEU A C 1
ATOM 1489 O O . LEU A 1 179 ? 2.010 13.151 10.768 1.00 59.25 179 LEU A O 1
ATOM 1493 N N . GLY A 1 180 ? 2.759 14.771 12.121 1.00 53.72 180 GLY A N 1
ATOM 1494 C CA . GLY A 1 180 ? 3.622 13.939 12.982 1.00 53.72 180 GLY A CA 1
ATOM 1495 C C . GLY A 1 180 ? 3.038 12.654 13.596 1.00 53.72 180 GLY A C 1
ATOM 1496 O O . GLY A 1 180 ? 3.727 11.976 14.350 1.00 53.72 180 GLY A O 1
ATOM 1497 N N . GLN A 1 181 ? 1.780 12.321 13.308 1.00 56.53 181 GLN A N 1
ATOM 1498 C CA . GLN A 1 181 ? 1.024 11.217 13.897 1.00 56.53 181 GLN A CA 1
ATOM 1499 C C . GLN A 1 181 ? 1.105 9.907 13.088 1.00 56.53 181 GLN A C 1
ATOM 1501 O O . GLN A 1 181 ? 0.791 8.852 13.640 1.00 56.53 181 GLN A O 1
ATOM 1506 N N . PHE A 1 182 ? 1.575 9.958 11.833 1.00 59.53 182 PHE A N 1
ATOM 1507 C CA . PHE A 1 182 ? 1.646 8.810 10.909 1.00 59.53 182 PHE A CA 1
ATOM 1508 C C . PHE A 1 182 ? 3.059 8.574 10.325 1.00 59.53 182 PHE A C 1
ATOM 1510 O O . PHE A 1 182 ? 3.223 7.887 9.322 1.00 59.53 182 PHE A O 1
ATOM 1517 N N . ILE A 1 183 ? 4.095 9.131 10.970 1.00 59.66 183 ILE A N 1
ATOM 1518 C CA . ILE A 1 183 ? 5.506 9.105 10.521 1.00 59.66 183 ILE A CA 1
ATOM 1519 C C . ILE A 1 183 ? 6.174 7.726 10.673 1.00 59.66 183 ILE A C 1
ATOM 1521 O O . ILE A 1 183 ? 7.259 7.503 10.148 1.00 59.66 183 ILE A O 1
ATOM 1525 N N . GLU A 1 184 ? 5.576 6.790 11.405 1.00 63.31 184 GLU A N 1
ATOM 1526 C CA . GLU A 1 184 ? 6.212 5.497 11.663 1.00 63.31 184 GLU A CA 1
ATOM 1527 C C . GLU A 1 184 ? 5.958 4.501 10.521 1.00 63.31 184 GLU A C 1
ATOM 1529 O O . GLU A 1 184 ? 4.819 4.334 10.086 1.00 63.31 184 GLU A O 1
ATOM 1534 N N . GLY A 1 185 ? 7.017 3.806 10.091 1.00 56.53 185 GLY A N 1
ATOM 1535 C CA . GLY A 1 185 ? 6.936 2.696 9.138 1.00 56.53 185 GLY A CA 1
ATOM 1536 C C . GLY A 1 185 ? 7.492 2.953 7.734 1.00 56.53 185 GLY A C 1
ATOM 1537 O O . GLY A 1 185 ? 7.161 2.210 6.815 1.00 56.53 185 GLY A O 1
ATOM 1538 N N . TRP A 1 186 ? 8.318 3.993 7.578 1.00 60.34 186 TRP A N 1
ATOM 1539 C CA . TRP A 1 186 ? 8.841 4.492 6.292 1.00 60.34 186 TRP A CA 1
ATOM 1540 C C . TRP A 1 186 ? 10.372 4.663 6.296 1.00 60.34 186 TRP A C 1
ATOM 1542 O O . TRP A 1 186 ? 10.931 5.283 5.390 1.00 60.34 186 TRP A O 1
ATOM 1552 N N . ASP A 1 187 ? 11.022 4.186 7.360 1.00 52.62 187 ASP A N 1
ATOM 1553 C CA . ASP A 1 187 ? 12.455 4.259 7.671 1.00 52.62 187 ASP A CA 1
ATOM 1554 C C . ASP A 1 187 ? 13.155 2.900 7.548 1.00 52.62 187 ASP A C 1
ATOM 1556 O O . ASP A 1 187 ? 12.520 1.870 7.874 1.00 52.62 187 ASP A O 1
#

Secondary structure (DSSP, 8-state):
-HHHHHHHHHHHHHHHHHHHHHH-PPPP-----EEEEEEEEE-TTS-HHHHHHTTTHHHHHHHHHHHS----S--SSEEEEEEEEEEEE--BTTB-EEEEEEEEE-SSS-EEEES--EEE--TT------TTS--TTHHHHHHHHHHHHHHHHHHHSTTTTHHHHHHHHHHHHHHHHH-TTS-TT--

Sequence (187 aa):
MQNRSQLLKNSRYFLFSLLFMLLMQPGTRLVAQVVRADVQVQLDALPDEKREKLQNFQQILNDYFNNFQWTKDEFVGELPLTIQILMQDISVSYEDRYKLQIIVSNNSDVQYTDKRCRMEYQKGEIPMHNENTWDSLTSLLDFFTYIVIGEEMDKFGHLLGTPYFERAKVIADQARFGLGQFIEGWD

Radius of gyration: 25.81 Å; chains: 1; bounding box: 39×32×99 Å